Protein AF-A0A2D6YB89-F1 (afdb_monomer)

Structure (mmCIF, N/CA/C/O backbone):
data_AF-A0A2D6YB89-F1
#
_entry.id   AF-A0A2D6YB89-F1
#
loop_
_atom_site.group_PDB
_atom_site.id
_atom_site.type_symbol
_atom_site.label_atom_id
_atom_site.label_alt_id
_atom_site.label_comp_id
_atom_site.label_asym_id
_atom_site.label_entity_id
_atom_site.label_seq_id
_atom_site.pdbx_PDB_ins_code
_atom_site.Cartn_x
_atom_site.Cartn_y
_atom_site.Cartn_z
_atom_site.occupancy
_atom_site.B_iso_or_equiv
_atom_site.auth_seq_id
_atom_site.auth_comp_id
_atom_site.auth_asym_id
_atom_site.auth_atom_id
_atom_site.pdbx_PDB_model_num
ATOM 1 N N . GLU A 1 1 ? 65.678 48.743 -30.033 1.00 38.91 1 GLU A N 1
ATOM 2 C CA . GLU A 1 1 ? 66.411 47.574 -30.549 1.00 38.91 1 GLU A CA 1
ATOM 3 C C . GLU A 1 1 ? 65.409 46.451 -30.785 1.00 38.91 1 GLU A C 1
ATOM 5 O O . GLU A 1 1 ? 64.552 46.242 -29.938 1.00 38.91 1 GLU A O 1
ATOM 10 N N . LYS A 1 2 ? 65.445 45.846 -31.975 1.00 41.25 2 LYS A N 1
ATOM 11 C CA . LYS A 1 2 ? 64.813 44.555 -32.327 1.00 41.25 2 LYS A CA 1
ATOM 12 C C . LYS A 1 2 ? 65.515 43.414 -31.539 1.00 41.25 2 LYS A C 1
ATOM 14 O O . LYS A 1 2 ? 66.585 43.713 -31.014 1.00 41.25 2 LYS A O 1
ATOM 19 N N . PRO A 1 3 ? 65.046 42.144 -31.510 1.00 43.50 3 PRO A N 1
ATOM 20 C CA . PRO A 1 3 ? 64.228 41.503 -32.550 1.00 43.50 3 PRO A CA 1
ATOM 21 C C . PRO A 1 3 ? 63.127 40.542 -32.062 1.00 43.50 3 PRO A C 1
ATOM 23 O O . PRO A 1 3 ? 63.298 39.837 -31.085 1.00 43.50 3 PRO A O 1
ATOM 26 N N . ASP A 1 4 ? 62.068 40.414 -32.859 1.00 34.12 4 ASP A N 1
ATOM 27 C CA . ASP A 1 4 ? 61.354 39.147 -33.024 1.00 34.12 4 ASP A CA 1
ATOM 28 C C . ASP A 1 4 ? 61.125 38.959 -34.535 1.00 34.12 4 ASP A C 1
ATOM 30 O O . ASP A 1 4 ? 60.480 39.771 -35.203 1.00 34.12 4 ASP A O 1
ATOM 34 N N . THR A 1 5 ? 61.763 37.929 -35.084 1.00 34.69 5 THR A N 1
ATOM 35 C CA . THR A 1 5 ? 61.671 37.399 -36.458 1.00 34.69 5 THR A CA 1
ATOM 36 C C . THR A 1 5 ? 61.804 35.891 -36.284 1.00 34.69 5 THR A C 1
ATOM 38 O O . THR A 1 5 ? 62.736 35.466 -35.614 1.00 34.69 5 THR A O 1
ATOM 41 N N . GLU A 1 6 ? 60.832 35.081 -36.692 1.00 35.88 6 GLU A N 1
ATOM 42 C CA . GLU A 1 6 ? 60.765 34.419 -38.009 1.00 35.88 6 GLU A CA 1
ATOM 43 C C . GLU A 1 6 ? 59.338 33.832 -38.173 1.00 35.88 6 GLU A C 1
ATOM 45 O O . GLU A 1 6 ? 58.820 33.234 -37.235 1.00 35.88 6 GLU A O 1
ATOM 50 N N . SER A 1 7 ? 58.552 34.135 -39.225 1.00 35.12 7 SER A N 1
ATOM 51 C CA . SER A 1 7 ? 58.529 33.487 -40.567 1.00 35.12 7 SER A CA 1
ATOM 52 C C . SER A 1 7 ? 58.667 31.961 -40.484 1.00 35.12 7 SER A C 1
ATOM 54 O O . SER A 1 7 ? 59.630 31.486 -39.916 1.00 35.12 7 SER A O 1
ATOM 56 N N . THR A 1 8 ? 57.839 31.070 -41.031 1.00 32.34 8 THR A N 1
ATOM 57 C CA . THR A 1 8 ? 57.075 30.931 -42.292 1.00 32.34 8 THR A CA 1
ATOM 58 C C . THR A 1 8 ? 56.356 29.550 -42.140 1.00 32.34 8 THR A C 1
ATOM 60 O O . THR A 1 8 ? 56.804 28.751 -41.326 1.00 32.34 8 THR A O 1
ATOM 63 N N . THR A 1 9 ? 55.225 29.152 -42.738 1.00 35.81 9 THR A N 1
ATOM 64 C CA . THR A 1 9 ? 54.925 28.916 -44.164 1.00 35.81 9 THR A CA 1
ATOM 65 C C . THR A 1 9 ? 53.444 28.475 -44.296 1.00 35.81 9 THR A C 1
ATOM 67 O O . THR A 1 9 ? 52.847 27.972 -43.350 1.00 35.81 9 THR A O 1
ATOM 70 N N . ALA A 1 10 ? 52.869 28.699 -45.479 1.00 45.88 10 ALA A N 1
ATOM 71 C CA . ALA A 1 10 ? 51.469 28.573 -45.923 1.00 45.88 10 ALA A CA 1
ATOM 72 C C . ALA A 1 10 ? 50.919 27.113 -46.073 1.00 45.88 10 ALA A C 1
ATOM 74 O O . ALA A 1 10 ? 51.610 26.172 -45.697 1.00 45.88 10 ALA A O 1
ATOM 75 N N . PRO A 1 11 ? 49.798 26.857 -46.792 1.00 45.88 11 PRO A N 1
ATOM 76 C CA . PRO A 1 11 ? 48.383 27.186 -46.527 1.00 45.88 11 PRO A CA 1
ATOM 77 C C . PRO A 1 11 ? 47.457 25.935 -46.613 1.00 45.88 11 PRO A C 1
ATOM 79 O O . PRO A 1 11 ? 47.715 25.028 -47.400 1.00 45.88 11 PRO A O 1
ATOM 82 N N . ALA A 1 12 ? 46.331 25.893 -45.887 1.00 40.16 12 ALA A N 1
ATOM 83 C CA . ALA A 1 12 ? 45.309 24.844 -46.048 1.00 40.16 12 ALA A CA 1
ATOM 84 C C . ALA A 1 12 ? 43.933 25.443 -46.392 1.00 40.16 12 ALA A C 1
ATOM 86 O O . ALA A 1 12 ? 43.498 26.433 -45.809 1.00 40.16 12 ALA A O 1
ATOM 87 N N . GLU A 1 13 ? 43.308 24.844 -47.401 1.00 52.00 13 GLU A N 1
ATOM 88 C CA . GLU A 1 13 ? 42.140 25.287 -48.166 1.00 52.00 13 GLU A CA 1
ATOM 89 C C . GLU A 1 13 ? 40.822 25.364 -47.358 1.00 52.00 13 GLU A C 1
ATOM 91 O O . GLU A 1 13 ? 40.642 24.627 -46.387 1.00 52.00 13 GLU A O 1
ATOM 96 N N . PRO A 1 14 ? 39.852 26.208 -47.774 1.00 43.22 14 PRO A N 1
ATOM 97 C CA . PRO A 1 14 ? 38.547 26.308 -47.127 1.00 43.22 14 PRO A CA 1
ATOM 98 C C . PRO A 1 14 ? 37.614 25.150 -47.525 1.00 43.22 14 PRO A C 1
ATOM 100 O O . PRO A 1 14 ? 37.345 24.900 -48.703 1.00 43.22 14 PRO A O 1
ATOM 103 N N . VAL A 1 15 ? 37.075 24.475 -46.509 1.00 50.53 15 VAL A N 1
ATOM 104 C CA . VAL A 1 15 ? 36.080 23.399 -46.612 1.00 50.53 15 VAL A CA 1
ATOM 105 C C . VAL A 1 15 ? 34.784 23.928 -47.241 1.00 50.53 15 VAL A C 1
ATOM 107 O O . VAL A 1 15 ? 34.139 24.834 -46.717 1.00 50.53 15 VAL A O 1
ATOM 110 N N . LYS A 1 16 ? 34.395 23.344 -48.380 1.00 52.31 16 LYS A N 1
ATOM 111 C CA . LYS A 1 16 ? 33.101 23.564 -49.039 1.00 52.31 16 LYS A CA 1
ATOM 112 C C . LYS A 1 16 ? 32.017 22.730 -48.352 1.00 52.31 16 LYS A C 1
ATOM 114 O O . LYS A 1 16 ? 31.920 21.531 -48.610 1.00 52.31 16 LYS A O 1
ATOM 119 N N . GLU A 1 17 ? 31.156 23.356 -47.559 1.00 56.34 17 GLU A N 1
ATOM 120 C CA . GLU A 1 17 ? 29.882 22.752 -47.153 1.00 56.34 17 GLU A CA 1
ATOM 121 C C . GLU A 1 17 ? 28.837 22.955 -48.259 1.00 56.34 17 GLU A C 1
ATOM 123 O O . GLU A 1 17 ? 28.550 24.074 -48.688 1.00 56.34 17 GLU A O 1
ATOM 128 N N . LYS A 1 18 ? 28.287 21.850 -48.771 1.00 55.34 18 LYS A N 1
ATOM 129 C CA . LYS A 1 18 ? 27.151 21.873 -49.700 1.00 55.34 18 LYS A CA 1
ATOM 130 C C . LYS A 1 18 ? 25.864 22.070 -48.891 1.00 55.34 18 LYS A C 1
ATOM 132 O O . LYS A 1 18 ? 25.662 21.316 -47.939 1.00 55.34 18 LYS A O 1
ATOM 137 N N . PRO A 1 19 ? 24.951 22.974 -49.281 1.00 47.09 19 PRO A N 1
ATOM 138 C CA . PRO A 1 19 ? 23.631 23.016 -48.670 1.00 47.09 19 PRO A CA 1
ATOM 139 C C . PRO A 1 19 ? 22.835 21.774 -49.087 1.00 47.09 19 PRO A C 1
ATOM 141 O O . PRO A 1 19 ? 22.705 21.464 -50.274 1.00 47.09 19 PRO A O 1
ATOM 144 N N . ILE A 1 20 ? 22.300 21.054 -48.102 1.00 54.41 20 ILE A N 1
ATOM 145 C CA . ILE A 1 20 ? 21.313 19.996 -48.318 1.00 54.41 20 ILE A CA 1
ATOM 146 C C . ILE A 1 20 ? 20.015 20.695 -48.735 1.00 54.41 20 ILE A C 1
ATOM 148 O O . ILE A 1 20 ? 19.288 21.233 -47.904 1.00 54.41 20 ILE A O 1
ATOM 152 N N . ALA A 1 21 ? 19.743 20.733 -50.037 1.00 51.94 21 ALA A N 1
ATOM 153 C CA . ALA A 1 21 ? 18.459 21.179 -50.554 1.00 51.94 21 ALA A CA 1
ATOM 154 C C . ALA A 1 21 ? 17.417 20.074 -50.316 1.00 51.94 21 ALA A C 1
ATOM 156 O O . ALA A 1 21 ? 17.383 19.078 -51.037 1.00 51.94 21 ALA A O 1
ATOM 157 N N . LEU A 1 22 ? 16.574 20.239 -49.294 1.00 48.88 22 LEU A N 1
ATOM 158 C CA . LEU A 1 22 ? 15.311 19.508 -49.200 1.00 48.88 22 LEU A CA 1
ATOM 159 C C . LEU A 1 22 ? 14.301 20.194 -50.132 1.00 48.88 22 LEU A C 1
ATOM 161 O O . LEU A 1 22 ? 13.633 21.152 -49.747 1.00 48.88 22 LEU A O 1
ATOM 165 N N . ASP A 1 23 ? 14.206 19.712 -51.371 1.00 52.19 23 ASP A N 1
ATOM 166 C CA . ASP A 1 23 ? 13.105 20.049 -52.278 1.00 52.19 23 ASP A CA 1
ATOM 167 C C . ASP A 1 23 ? 11.843 19.308 -51.812 1.00 52.19 23 ASP A C 1
ATOM 169 O O . ASP A 1 23 ? 11.593 18.159 -52.178 1.00 52.19 23 ASP A O 1
ATOM 173 N N . ILE A 1 24 ? 11.069 19.940 -50.927 1.00 53.56 24 ILE A N 1
ATOM 174 C CA . ILE A 1 24 ? 9.751 19.446 -50.517 1.00 53.56 24 ILE A CA 1
ATOM 175 C C . ILE A 1 24 ? 8.703 20.185 -51.349 1.00 53.56 24 ILE A C 1
ATOM 177 O O . ILE A 1 24 ? 8.108 21.166 -50.908 1.00 53.56 24 ILE A O 1
ATOM 181 N N . GLN A 1 25 ? 8.469 19.717 -52.572 1.00 56.91 25 GLN A N 1
ATOM 182 C CA . GLN A 1 25 ? 7.304 20.134 -53.352 1.00 56.91 25 GLN A CA 1
ATOM 183 C C . GLN A 1 25 ? 6.030 19.610 -52.663 1.00 56.91 25 GLN A C 1
ATOM 185 O O . GLN A 1 25 ? 5.875 18.388 -52.545 1.00 56.91 25 GLN A O 1
ATOM 190 N N . PRO A 1 26 ? 5.067 20.454 -52.242 1.00 51.91 26 PRO A N 1
ATOM 191 C CA . PRO A 1 26 ? 3.805 19.971 -51.704 1.00 51.91 26 PRO A CA 1
ATOM 192 C C . PRO A 1 26 ? 2.889 19.588 -52.871 1.00 51.91 26 PRO A C 1
ATOM 194 O O . PRO A 1 26 ? 1.970 20.319 -53.242 1.00 51.91 26 PRO A O 1
ATOM 197 N N . LYS A 1 27 ? 3.132 18.429 -53.491 1.00 51.78 27 LYS A N 1
ATOM 198 C CA . LYS A 1 27 ? 2.166 17.873 -54.440 1.00 51.78 27 LYS A CA 1
ATOM 199 C C . LYS A 1 27 ? 1.021 17.275 -53.634 1.00 51.78 27 LYS A C 1
ATOM 201 O O . LYS A 1 27 ? 1.158 16.206 -53.048 1.00 51.78 27 LYS A O 1
ATOM 206 N N . GLY A 1 28 ? -0.074 18.032 -53.564 1.00 54.88 28 GLY A N 1
ATOM 207 C CA . GLY A 1 28 ? -1.271 17.720 -52.794 1.00 54.88 28 GLY A CA 1
ATOM 208 C C . GLY A 1 28 ? -1.727 16.279 -52.985 1.00 54.88 28 GLY A C 1
ATOM 209 O O . GLY A 1 28 ? -2.296 15.918 -54.012 1.00 54.88 28 GLY A O 1
ATOM 210 N N . VAL A 1 29 ? -1.495 15.464 -51.963 1.00 48.94 29 VAL A N 1
ATOM 211 C CA . VAL A 1 29 ? -2.164 14.184 -51.784 1.00 48.94 29 VAL A CA 1
ATOM 212 C C . VAL A 1 29 ? -3.094 14.360 -50.599 1.00 48.94 29 VAL A C 1
ATOM 214 O O . VAL A 1 29 ? -2.670 14.451 -49.450 1.00 48.94 29 VAL A O 1
ATOM 217 N N . SER A 1 30 ? -4.383 14.502 -50.897 1.00 55.97 30 SER A N 1
ATOM 218 C CA . SER A 1 30 ? -5.440 14.521 -49.892 1.00 55.97 30 SER A CA 1
ATOM 219 C C . SER A 1 30 ? -5.262 13.330 -48.948 1.00 55.97 30 SER A C 1
ATOM 221 O O . SER A 1 30 ? -4.912 12.233 -49.395 1.00 55.97 30 SER A O 1
ATOM 223 N N . GLY A 1 31 ? -5.541 13.524 -47.654 1.00 56.16 31 GLY A N 1
ATOM 224 C CA . GLY A 1 31 ? -5.370 12.530 -46.579 1.00 56.16 31 GLY A CA 1
ATOM 225 C C . GLY A 1 31 ? -6.157 11.217 -46.732 1.00 56.16 31 GLY A C 1
ATOM 226 O O . GLY A 1 31 ? -6.163 10.408 -45.813 1.00 56.16 31 GLY A O 1
ATOM 227 N N . LEU A 1 32 ? -6.790 10.997 -47.889 1.00 59.75 32 LEU A N 1
ATOM 228 C CA . LEU A 1 32 ? -7.600 9.843 -48.279 1.00 59.75 32 LEU A CA 1
ATOM 229 C C . LEU A 1 32 ? -7.093 9.161 -49.570 1.00 59.75 32 LEU A C 1
ATOM 231 O O . LEU A 1 32 ? -7.793 8.336 -50.150 1.00 59.75 32 LEU A O 1
ATOM 235 N N . SER A 1 33 ? -5.903 9.512 -50.068 1.00 60.50 33 SER A N 1
ATOM 236 C CA . SER A 1 33 ? -5.342 8.885 -51.273 1.00 60.50 33 SER A CA 1
ATOM 237 C C . SER A 1 33 ? -4.967 7.416 -51.021 1.00 60.50 33 SER A C 1
ATOM 239 O O . SER A 1 33 ? -4.348 7.101 -50.003 1.00 60.50 33 SER A O 1
ATOM 241 N N . LEU A 1 34 ? -5.262 6.519 -51.972 1.00 60.88 34 LEU A N 1
ATOM 242 C CA . LEU A 1 34 ? -4.907 5.085 -51.924 1.00 60.88 34 LEU A CA 1
ATOM 243 C C . LEU A 1 34 ? -3.408 4.854 -51.673 1.00 60.88 34 LEU A C 1
ATOM 245 O O . LEU A 1 34 ? -3.024 3.916 -50.977 1.00 60.88 34 LEU A O 1
ATOM 249 N N . SER A 1 35 ? -2.563 5.748 -52.187 1.00 66.19 35 SER A N 1
ATOM 250 C CA . SER A 1 35 ? -1.121 5.756 -51.930 1.00 66.19 35 SER A CA 1
ATOM 251 C C . SER A 1 35 ? -0.774 6.078 -50.469 1.00 66.19 35 SER A C 1
ATOM 253 O O . SER A 1 35 ? 0.144 5.470 -49.922 1.00 66.19 35 SER A O 1
ATOM 255 N N . SER A 1 36 ? -1.542 6.950 -49.805 1.00 62.47 36 SER A N 1
ATOM 256 C CA . SER A 1 36 ? -1.403 7.246 -48.369 1.00 62.47 36 SER A CA 1
ATOM 257 C C . SER A 1 36 ? -1.854 6.061 -47.506 1.00 62.47 36 SER A C 1
ATOM 259 O O . SER A 1 36 ? -1.169 5.693 -46.554 1.00 62.47 36 SER A O 1
ATOM 261 N N . ILE A 1 37 ? -2.944 5.383 -47.890 1.00 67.50 37 ILE A N 1
ATOM 262 C CA . ILE A 1 37 ? -3.434 4.171 -47.205 1.00 67.50 37 ILE A CA 1
ATOM 263 C C . ILE A 1 37 ? -2.414 3.031 -47.317 1.00 67.50 37 ILE A C 1
ATOM 265 O O . ILE A 1 37 ? -2.119 2.372 -46.320 1.00 67.50 37 ILE A O 1
ATOM 269 N N . ALA A 1 38 ? -1.848 2.811 -48.508 1.00 69.75 38 ALA A N 1
ATOM 270 C CA . ALA A 1 38 ? -0.807 1.808 -48.713 1.00 69.75 38 ALA A CA 1
ATOM 271 C C . ALA A 1 38 ? 0.422 2.122 -47.852 1.00 69.75 38 ALA A C 1
ATOM 273 O O . ALA A 1 38 ? 0.857 1.272 -47.083 1.00 69.75 38 ALA A O 1
ATOM 274 N N . TYR A 1 39 ? 0.917 3.362 -47.892 1.00 68.44 39 TYR A N 1
ATOM 275 C CA . TYR A 1 39 ? 2.061 3.792 -47.087 1.00 68.44 39 TYR A CA 1
ATOM 276 C C . TYR A 1 39 ? 1.830 3.603 -45.576 1.00 68.44 39 TYR A C 1
ATOM 278 O O . TYR A 1 39 ? 2.663 3.005 -44.896 1.00 68.44 39 TYR A O 1
ATOM 286 N N . GLN A 1 40 ? 0.667 4.006 -45.053 1.00 65.75 40 GLN A N 1
ATOM 287 C CA . GLN A 1 40 ? 0.309 3.796 -43.645 1.00 65.75 40 GLN A CA 1
ATOM 288 C C . GLN A 1 40 ? 0.182 2.309 -43.275 1.00 65.75 40 GLN A C 1
ATOM 290 O O . GLN A 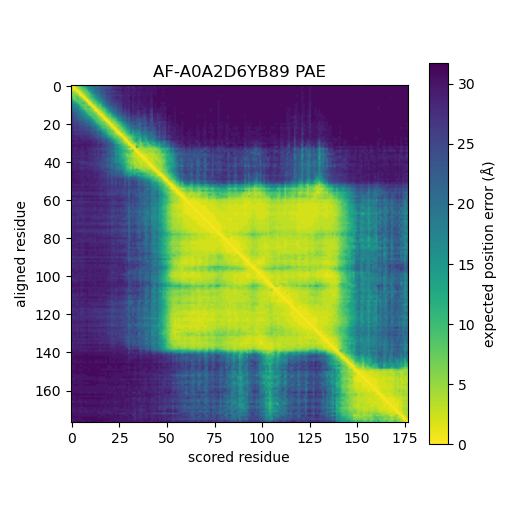1 40 ? 0.593 1.912 -42.183 1.00 65.75 40 GLN A O 1
ATOM 295 N N . LYS A 1 41 ? -0.357 1.471 -44.170 1.00 67.69 41 LYS A N 1
ATOM 296 C CA . LYS A 1 41 ? -0.462 0.018 -43.959 1.00 67.69 41 LYS A CA 1
ATOM 297 C C . LYS A 1 41 ? 0.917 -0.635 -43.875 1.00 67.69 41 LYS A C 1
ATOM 299 O O . LYS A 1 41 ? 1.131 -1.474 -43.005 1.00 67.69 41 LYS A O 1
ATOM 304 N N . ASN A 1 42 ? 1.851 -0.213 -44.723 1.00 61.69 42 ASN A N 1
ATOM 305 C CA . ASN A 1 42 ? 3.223 -0.720 -44.729 1.00 61.69 42 ASN A CA 1
ATOM 306 C C . ASN A 1 42 ? 3.962 -0.343 -43.436 1.00 61.69 42 ASN A C 1
ATOM 308 O O . ASN A 1 42 ? 4.663 -1.178 -42.876 1.00 61.69 42 ASN A O 1
ATOM 312 N N . ILE A 1 43 ? 3.768 0.882 -42.928 1.00 61.84 43 ILE A N 1
ATOM 313 C CA . ILE A 1 43 ? 4.373 1.329 -41.663 1.00 61.84 43 ILE A CA 1
ATOM 314 C C . ILE A 1 43 ? 3.822 0.544 -40.468 1.00 61.84 43 ILE A C 1
ATOM 316 O O . ILE A 1 43 ? 4.595 0.116 -39.617 1.00 61.84 43 ILE A O 1
ATOM 320 N N . LYS A 1 44 ? 2.507 0.294 -40.414 1.00 61.53 44 LYS A N 1
ATOM 321 C CA . LYS A 1 44 ? 1.905 -0.521 -39.344 1.00 61.53 44 LYS A CA 1
ATOM 322 C C . LYS A 1 44 ? 2.323 -1.994 -39.412 1.00 61.53 44 LYS A C 1
ATOM 324 O O . LYS A 1 44 ? 2.495 -2.617 -38.374 1.00 61.53 44 LYS A O 1
ATOM 329 N N . ALA A 1 45 ? 2.489 -2.549 -40.614 1.00 61.56 45 ALA A N 1
ATOM 330 C CA . ALA A 1 45 ? 2.880 -3.948 -40.805 1.00 61.56 45 ALA A CA 1
ATOM 331 C C . ALA A 1 45 ? 4.363 -4.218 -40.496 1.00 61.56 45 ALA A C 1
ATOM 333 O O . ALA A 1 45 ? 4.715 -5.346 -40.169 1.00 61.56 45 ALA A O 1
ATOM 334 N N . ASN A 1 46 ? 5.219 -3.197 -40.597 1.00 59.00 46 ASN A N 1
ATOM 335 C CA . ASN A 1 46 ? 6.663 -3.303 -40.367 1.00 59.00 46 ASN A CA 1
ATOM 336 C C . ASN A 1 46 ? 7.101 -2.710 -39.020 1.00 59.00 46 ASN A C 1
ATOM 338 O O . ASN A 1 46 ? 8.294 -2.523 -38.787 1.00 59.00 46 ASN A O 1
ATOM 342 N N . GLN A 1 47 ? 6.152 -2.387 -38.136 1.00 56.81 47 GLN A N 1
ATOM 343 C CA . GLN A 1 47 ? 6.480 -2.007 -36.773 1.00 56.81 47 GLN A CA 1
ATOM 344 C C . GLN A 1 47 ? 6.932 -3.279 -36.043 1.00 56.81 47 GLN A C 1
ATOM 346 O O . GLN A 1 47 ? 6.124 -4.201 -35.897 1.00 56.81 47 GLN A O 1
ATOM 351 N N . PRO A 1 48 ? 8.206 -3.385 -35.621 1.00 57.06 48 PRO A N 1
ATOM 352 C CA . PRO A 1 48 ? 8.641 -4.540 -34.860 1.00 57.06 48 PRO A CA 1
ATOM 353 C C . PRO A 1 48 ? 7.790 -4.592 -33.593 1.00 57.06 48 PRO A C 1
ATOM 355 O O . PRO A 1 48 ? 7.761 -3.638 -32.814 1.00 57.06 48 PRO A O 1
ATOM 358 N N . MET A 1 49 ? 7.067 -5.698 -33.409 1.00 55.16 49 MET A N 1
ATOM 359 C CA . MET A 1 49 ? 6.496 -6.064 -32.120 1.00 55.16 49 MET A CA 1
ATOM 360 C C . MET A 1 49 ? 7.684 -6.206 -31.170 1.00 55.16 49 MET A C 1
ATOM 362 O O . MET A 1 49 ? 8.327 -7.253 -31.126 1.00 55.16 49 MET A O 1
ATOM 366 N N . ILE A 1 50 ? 8.041 -5.129 -30.470 1.00 59.34 50 ILE A N 1
ATOM 367 C CA . ILE A 1 50 ? 8.972 -5.200 -29.352 1.00 59.34 50 ILE A CA 1
ATOM 368 C C . ILE A 1 50 ? 8.258 -6.085 -28.338 1.00 59.34 50 ILE A C 1
ATOM 370 O O . ILE A 1 50 ? 7.353 -5.631 -27.639 1.00 59.34 50 ILE A O 1
ATOM 374 N N . GLY A 1 51 ? 8.600 -7.373 -28.323 1.00 55.91 51 GLY A N 1
ATOM 375 C CA . GLY A 1 51 ? 8.201 -8.277 -27.261 1.00 55.91 51 GLY A CA 1
ATOM 376 C C . GLY A 1 51 ? 8.733 -7.672 -25.976 1.00 55.91 51 GLY A C 1
ATOM 377 O O . GLY A 1 51 ? 9.936 -7.705 -25.728 1.00 55.91 51 GLY A O 1
ATOM 378 N N . LYS A 1 52 ? 7.858 -7.012 -25.215 1.00 63.59 52 LYS A N 1
ATOM 379 C CA . LYS A 1 52 ? 8.213 -6.438 -23.925 1.00 63.59 52 LYS A CA 1
ATOM 380 C C . LYS A 1 52 ? 8.588 -7.631 -23.054 1.00 63.59 52 LYS A C 1
ATOM 382 O O . LYS A 1 52 ? 7.715 -8.405 -22.670 1.00 63.59 52 LYS A O 1
ATOM 387 N N . SER A 1 53 ? 9.887 -7.844 -22.850 1.00 71.81 53 SER A N 1
ATOM 388 C CA . SER A 1 53 ? 10.376 -8.888 -21.955 1.00 71.81 53 SER A CA 1
ATOM 389 C C . SER A 1 53 ? 9.742 -8.626 -20.596 1.00 71.81 53 SER A C 1
ATOM 391 O O . SER A 1 53 ? 10.008 -7.589 -19.992 1.00 71.81 53 SER A O 1
ATOM 393 N N . THR A 1 54 ? 8.840 -9.508 -20.174 1.00 75.75 54 THR A N 1
ATOM 394 C CA . THR A 1 54 ? 8.152 -9.379 -18.887 1.00 75.75 54 THR A CA 1
ATOM 395 C C . THR A 1 54 ? 9.144 -9.786 -17.810 1.00 75.75 54 THR A C 1
ATOM 397 O O . THR A 1 54 ? 9.805 -10.818 -17.936 1.00 75.75 54 THR A O 1
ATOM 400 N N . ARG A 1 55 ? 9.331 -8.934 -16.802 1.00 83.94 55 ARG A N 1
ATOM 401 C CA . ARG A 1 55 ? 10.191 -9.243 -15.661 1.00 83.94 55 ARG A CA 1
ATOM 402 C C . ARG A 1 55 ? 9.373 -10.067 -14.671 1.00 83.94 55 ARG A C 1
ATOM 404 O O . ARG A 1 55 ? 8.262 -9.679 -14.319 1.00 83.94 55 ARG A O 1
ATOM 411 N N . GLU A 1 56 ? 9.912 -11.199 -14.236 1.00 85.31 56 GLU A N 1
ATOM 412 C CA . GLU A 1 56 ? 9.214 -12.171 -13.379 1.00 85.31 56 GLU A CA 1
ATOM 413 C C . GLU A 1 56 ? 10.087 -12.568 -12.177 1.00 85.31 56 GLU A C 1
ATOM 415 O O . GLU A 1 56 ? 10.249 -13.745 -11.851 1.00 85.31 56 GLU A O 1
ATOM 420 N N . GLU A 1 57 ? 10.725 -11.588 -11.532 1.00 85.75 57 GLU A N 1
ATOM 421 C CA . GLU A 1 57 ? 11.592 -11.867 -10.388 1.00 85.75 57 GLU A CA 1
ATOM 422 C C . GLU A 1 57 ? 10.778 -12.353 -9.176 1.00 85.75 57 GLU A C 1
ATOM 424 O O . GLU A 1 57 ? 9.664 -11.895 -8.915 1.00 85.75 57 GLU A O 1
ATOM 429 N N . THR A 1 58 ? 11.310 -13.323 -8.426 1.00 85.12 58 THR A N 1
ATOM 430 C CA . THR A 1 58 ? 10.623 -13.825 -7.230 1.00 85.12 58 THR A CA 1
ATOM 431 C C . THR A 1 58 ? 10.708 -12.796 -6.113 1.00 85.12 58 THR A C 1
ATOM 433 O O . THR A 1 58 ? 11.795 -12.386 -5.721 1.00 85.12 58 THR A O 1
ATOM 436 N N . ILE A 1 59 ? 9.553 -12.445 -5.558 1.00 88.31 59 ILE A N 1
ATOM 437 C CA . ILE A 1 59 ? 9.422 -11.383 -4.565 1.00 88.31 59 ILE A CA 1
ATOM 438 C C . ILE A 1 59 ? 9.188 -11.959 -3.171 1.00 88.31 59 ILE A C 1
ATOM 440 O O . ILE A 1 59 ? 8.422 -12.910 -2.994 1.00 88.31 59 ILE A O 1
ATOM 444 N N . GLY A 1 60 ? 9.843 -11.361 -2.178 1.00 91.06 60 GLY A N 1
ATOM 445 C CA . GLY A 1 60 ? 9.621 -11.634 -0.759 1.00 91.06 60 GLY A CA 1
ATOM 446 C C . GLY A 1 60 ? 8.822 -10.523 -0.077 1.00 91.06 60 GLY A C 1
ATOM 447 O O . GLY A 1 60 ? 8.824 -9.379 -0.530 1.00 91.06 60 GLY A O 1
ATOM 448 N N . GLN A 1 61 ? 8.185 -10.854 1.049 1.00 91.62 61 GLN A N 1
ATOM 449 C CA . GLN A 1 61 ? 7.408 -9.903 1.857 1.00 91.62 61 GLN A CA 1
ATOM 450 C C . G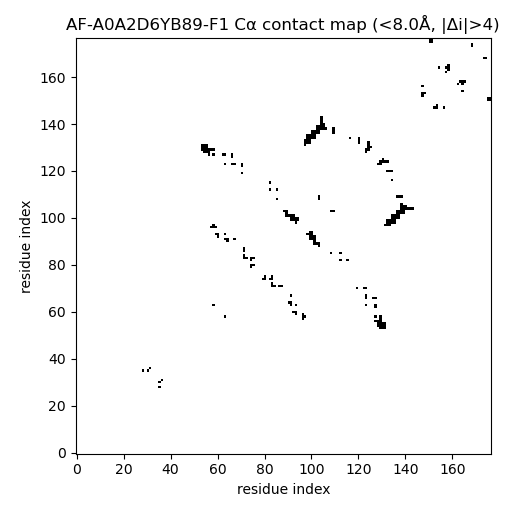LN A 1 61 ? 8.262 -8.720 2.341 1.00 91.62 61 GLN A C 1
ATOM 452 O O . GLN A 1 61 ? 7.853 -7.574 2.209 1.00 91.62 61 GLN A O 1
ATOM 457 N N . GLU A 1 62 ? 9.473 -8.978 2.834 1.00 92.50 62 GLU A N 1
ATOM 458 C CA . GLU A 1 62 ? 10.382 -7.933 3.329 1.00 92.50 62 GLU A CA 1
ATOM 459 C C . GLU A 1 62 ? 10.792 -6.942 2.224 1.00 92.50 62 GLU A C 1
ATOM 461 O O . GLU A 1 62 ? 10.838 -5.727 2.433 1.00 92.50 62 GLU A O 1
ATOM 466 N N . SER A 1 63 ? 11.038 -7.453 1.013 1.00 92.12 63 SER A N 1
ATOM 467 C CA . SER A 1 63 ? 11.371 -6.623 -0.147 1.00 92.12 63 SER A CA 1
ATOM 468 C C . SER A 1 63 ? 10.186 -5.750 -0.562 1.00 92.12 63 SER A C 1
ATOM 470 O O . SER A 1 63 ? 10.373 -4.560 -0.820 1.00 92.12 63 SER A O 1
ATOM 472 N N . LEU A 1 64 ? 8.967 -6.304 -0.540 1.00 93.19 64 LEU A N 1
ATOM 473 C CA . LEU A 1 64 ? 7.737 -5.551 -0.777 1.00 93.19 64 LEU A CA 1
ATOM 474 C C . LEU A 1 64 ? 7.541 -4.447 0.266 1.00 93.19 64 LEU A C 1
ATOM 476 O O . LEU A 1 64 ? 7.277 -3.312 -0.108 1.00 93.19 64 LEU A O 1
ATOM 480 N N . GLU A 1 65 ? 7.696 -4.745 1.555 1.00 93.19 65 GLU A N 1
ATOM 481 C CA . GLU A 1 65 ? 7.555 -3.751 2.626 1.00 93.19 65 GLU A CA 1
ATOM 482 C C . GLU A 1 65 ? 8.586 -2.624 2.515 1.00 93.19 65 GLU A C 1
ATOM 484 O O . GLU A 1 65 ? 8.264 -1.455 2.737 1.00 93.19 65 GLU A O 1
ATOM 489 N N . THR A 1 66 ? 9.818 -2.957 2.132 1.00 94.00 66 THR A N 1
ATOM 490 C CA . THR A 1 66 ? 10.877 -1.966 1.905 1.00 94.00 66 THR A CA 1
ATOM 491 C C . THR A 1 66 ? 10.537 -1.063 0.720 1.00 94.00 66 THR A C 1
ATOM 493 O O . THR A 1 66 ? 10.603 0.161 0.842 1.00 94.00 66 THR A O 1
ATOM 496 N N . ALA A 1 67 ? 10.114 -1.649 -0.406 1.00 93.44 67 ALA A N 1
ATOM 497 C CA . ALA A 1 67 ? 9.682 -0.899 -1.584 1.00 93.44 67 ALA A CA 1
ATOM 498 C C . ALA A 1 67 ? 8.431 -0.048 -1.302 1.00 93.44 67 ALA A C 1
ATOM 500 O O . ALA A 1 67 ? 8.338 1.082 -1.771 1.00 93.44 67 ALA A O 1
ATOM 501 N N . TRP A 1 68 ? 7.500 -0.552 -0.490 1.00 94.56 68 TRP A N 1
ATOM 502 C CA . TRP A 1 68 ? 6.285 0.158 -0.090 1.00 94.56 68 TRP A CA 1
ATOM 503 C C . TRP A 1 68 ? 6.588 1.410 0.731 1.00 94.56 68 TRP A C 1
ATOM 505 O O . TRP A 1 68 ? 6.064 2.485 0.445 1.00 94.56 68 TRP A O 1
ATOM 515 N N . LYS A 1 69 ? 7.478 1.293 1.723 1.00 93.62 69 LYS A N 1
ATOM 516 C CA . LYS A 1 69 ? 7.929 2.440 2.524 1.00 93.62 69 LYS A CA 1
ATOM 517 C C . LYS A 1 69 ? 8.656 3.466 1.662 1.00 93.62 69 LYS A C 1
ATOM 519 O O . LYS A 1 69 ? 8.381 4.655 1.781 1.00 93.62 69 LYS A O 1
ATOM 524 N N . ALA A 1 70 ? 9.536 3.007 0.770 1.00 94.12 70 ALA A N 1
ATOM 525 C CA . ALA A 1 70 ? 10.240 3.886 -0.158 1.00 94.12 70 ALA A CA 1
ATOM 526 C C . ALA A 1 70 ? 9.268 4.640 -1.081 1.00 94.12 70 ALA A C 1
ATOM 528 O O . ALA A 1 70 ? 9.414 5.846 -1.258 1.00 94.12 70 ALA A O 1
ATOM 529 N N . LEU A 1 71 ? 8.246 3.954 -1.604 1.00 93.62 71 LEU A N 1
ATOM 530 C CA . LEU A 1 71 ? 7.193 4.568 -2.410 1.00 93.62 71 LEU A CA 1
ATOM 531 C C . LEU A 1 71 ? 6.417 5.625 -1.618 1.00 93.62 71 LEU A C 1
ATOM 533 O O . LEU A 1 71 ? 6.213 6.723 -2.122 1.00 93.62 71 LEU A O 1
ATOM 537 N N . SER A 1 72 ? 6.008 5.317 -0.385 1.00 92.69 72 SER A N 1
ATOM 538 C CA . SER A 1 72 ? 5.294 6.271 0.474 1.00 92.69 72 SER A CA 1
ATOM 539 C C . SER A 1 72 ? 6.114 7.550 0.688 1.00 92.69 72 SER A C 1
ATOM 541 O O . SER A 1 72 ? 5.629 8.647 0.423 1.00 92.69 72 SER A O 1
ATOM 543 N N . SER A 1 73 ? 7.401 7.419 1.032 1.00 93.69 73 SER A N 1
ATOM 544 C CA . SER A 1 73 ? 8.303 8.570 1.173 1.00 93.69 73 SER A CA 1
ATOM 545 C C . SER A 1 73 ? 8.528 9.331 -0.138 1.00 93.69 73 SER A C 1
ATOM 547 O O . SER A 1 73 ? 8.657 10.553 -0.122 1.00 93.69 73 SER A O 1
ATOM 549 N N . GLN A 1 74 ? 8.571 8.636 -1.278 1.00 93.38 74 GLN A N 1
ATOM 550 C CA . GLN A 1 74 ? 8.681 9.280 -2.586 1.00 93.38 74 GLN A CA 1
ATOM 551 C C . GLN A 1 74 ? 7.432 10.116 -2.902 1.00 93.38 74 GLN A C 1
ATOM 553 O O . GLN A 1 74 ? 7.559 11.254 -3.338 1.00 93.38 74 GLN A O 1
ATOM 558 N N . LEU A 1 75 ? 6.235 9.595 -2.625 1.00 92.69 75 LEU A N 1
ATOM 559 C CA . LEU A 1 75 ? 4.977 10.319 -2.830 1.00 92.69 75 LEU A CA 1
ATOM 560 C C . LEU A 1 75 ? 4.868 11.559 -1.932 1.00 92.69 75 LEU A C 1
ATOM 562 O O . LEU A 1 75 ? 4.383 12.597 -2.376 1.00 92.69 75 LEU A O 1
ATOM 566 N N . GLU A 1 76 ? 5.358 11.487 -0.690 1.00 92.56 76 GLU A N 1
ATOM 567 C CA . GLU A 1 76 ? 5.452 12.659 0.193 1.00 92.56 76 GLU A CA 1
ATOM 568 C C . GLU A 1 76 ? 6.404 13.729 -0.361 1.00 92.56 76 GLU A C 1
ATOM 570 O O . GLU A 1 76 ? 6.118 14.923 -0.254 1.00 92.56 76 GLU A O 1
ATOM 575 N N . ALA A 1 77 ? 7.520 13.316 -0.970 1.00 93.69 77 ALA A N 1
ATOM 576 C CA . ALA A 1 77 ? 8.468 14.227 -1.609 1.00 93.69 77 ALA A CA 1
ATOM 577 C C . ALA A 1 77 ? 7.902 14.856 -2.895 1.00 93.69 77 ALA A C 1
ATOM 579 O O . ALA A 1 77 ? 8.145 16.034 -3.156 1.00 93.69 77 ALA A O 1
ATOM 580 N N . ASP A 1 78 ? 7.106 14.099 -3.654 1.00 91.50 78 ASP A N 1
ATOM 581 C CA . ASP A 1 78 ? 6.424 14.557 -4.871 1.00 91.50 78 ASP A CA 1
ATOM 582 C C . ASP A 1 78 ? 5.199 15.453 -4.567 1.00 91.50 78 ASP A C 1
ATOM 584 O O . ASP A 1 78 ? 4.608 16.040 -5.476 1.00 91.50 78 ASP A O 1
ATOM 588 N N . GLY A 1 79 ? 4.829 15.606 -3.287 1.00 91.19 79 GLY A N 1
ATOM 589 C CA . GLY A 1 79 ? 3.720 16.447 -2.822 1.00 91.19 79 GLY A CA 1
ATOM 590 C C . GLY A 1 79 ? 2.352 15.755 -2.813 1.00 91.19 79 GLY A C 1
ATOM 591 O O . GLY A 1 79 ? 1.334 16.394 -2.542 1.00 91.19 79 GLY A O 1
ATOM 592 N N . GLU A 1 80 ? 2.301 14.447 -3.063 1.00 90.88 80 GLU A N 1
ATOM 593 C CA . GLU A 1 80 ? 1.081 13.634 -3.084 1.00 90.88 80 GLU A CA 1
ATOM 594 C C . GLU A 1 80 ? 0.757 13.039 -1.708 1.00 90.88 80 GLU A C 1
ATOM 596 O O . GLU A 1 80 ? 0.561 11.832 -1.537 1.00 90.88 80 GLU A O 1
ATOM 601 N N . TYR A 1 81 ? 0.648 13.911 -0.705 1.00 91.31 81 TYR A N 1
ATOM 602 C CA . TYR A 1 81 ? 0.400 13.516 0.686 1.00 91.31 81 TYR A CA 1
ATOM 603 C C . TYR A 1 81 ? -0.882 12.699 0.878 1.00 91.31 81 TYR A C 1
ATOM 605 O O . TYR A 1 81 ? -0.933 11.845 1.758 1.00 91.31 81 TYR A O 1
ATOM 613 N N . ASN A 1 82 ? -1.911 12.926 0.055 1.00 89.56 82 ASN A N 1
ATOM 614 C CA . ASN A 1 82 ? -3.167 12.177 0.135 1.00 89.56 82 ASN A CA 1
ATOM 615 C C . ASN A 1 82 ? -2.961 10.691 -0.185 1.00 89.56 82 ASN A C 1
ATOM 617 O O . ASN A 1 82 ? -3.434 9.830 0.556 1.00 89.56 82 ASN A O 1
ATOM 621 N N . LEU A 1 83 ? -2.231 10.392 -1.266 1.00 89.69 83 LEU A N 1
ATOM 622 C CA . LEU A 1 83 ? -1.941 9.018 -1.661 1.00 89.69 83 LEU A CA 1
ATOM 623 C C . LEU A 1 83 ? -0.954 8.379 -0.684 1.00 89.69 83 LEU A C 1
ATOM 625 O O . LEU A 1 83 ? -1.174 7.247 -0.266 1.00 89.69 83 LEU A O 1
ATOM 629 N N . ALA A 1 84 ? 0.077 9.109 -0.248 1.00 91.56 84 ALA A N 1
ATOM 630 C CA . ALA A 1 84 ? 0.996 8.624 0.780 1.00 91.56 84 ALA A CA 1
ATOM 631 C C . ALA A 1 84 ? 0.256 8.253 2.077 1.00 91.56 84 ALA A C 1
ATOM 633 O O . ALA A 1 84 ? 0.421 7.150 2.596 1.00 91.56 84 ALA A O 1
ATOM 634 N N . ALA A 1 85 ? -0.640 9.124 2.557 1.00 89.81 85 ALA A N 1
ATOM 635 C CA . ALA A 1 85 ? -1.482 8.843 3.713 1.00 89.81 85 ALA A CA 1
ATOM 636 C C . ALA A 1 85 ? -2.342 7.593 3.487 1.00 89.81 85 ALA A C 1
ATOM 638 O O . ALA A 1 85 ? -2.386 6.727 4.355 1.00 89.81 85 ALA A O 1
ATOM 639 N N . LEU A 1 86 ? -2.963 7.455 2.311 1.00 90.00 86 LEU A N 1
ATOM 640 C CA . LEU A 1 86 ? -3.756 6.279 1.956 1.00 90.00 86 LEU A CA 1
ATOM 641 C C . LEU A 1 86 ? -2.933 4.982 1.972 1.00 90.00 86 LEU A C 1
ATOM 643 O O . LEU A 1 86 ? -3.410 3.970 2.478 1.00 90.00 86 LEU A O 1
ATOM 647 N N . LEU A 1 87 ? -1.703 4.997 1.456 1.00 89.44 87 LEU A N 1
ATOM 648 C CA . LEU A 1 87 ? -0.811 3.832 1.493 1.00 89.44 87 LEU A CA 1
ATOM 649 C C . LEU A 1 87 ? -0.297 3.527 2.904 1.00 89.44 87 LEU A C 1
ATOM 651 O O . LEU A 1 87 ? 0.020 2.377 3.193 1.00 89.44 87 LEU A O 1
ATOM 655 N N . ASN A 1 88 ? -0.226 4.533 3.777 1.00 89.56 88 ASN A N 1
ATOM 656 C CA . ASN A 1 88 ? 0.176 4.379 5.175 1.00 89.56 88 ASN A CA 1
ATOM 657 C C . ASN A 1 88 ? -0.957 3.846 6.075 1.00 89.56 88 ASN A C 1
ATOM 659 O O . ASN A 1 88 ? -0.692 3.482 7.220 1.00 89.56 88 ASN A O 1
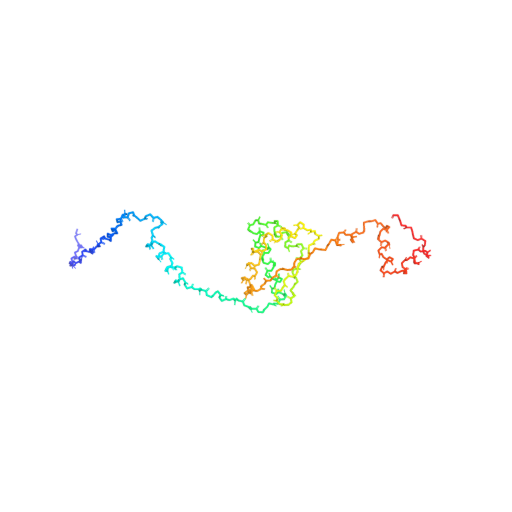ATOM 663 N N . LEU A 1 89 ? -2.205 3.785 5.588 1.00 87.44 89 LEU A N 1
ATOM 664 C CA . LEU A 1 89 ? -3.337 3.245 6.352 1.00 87.44 89 LEU A CA 1
ATOM 665 C C . LEU A 1 89 ? -3.264 1.722 6.557 1.00 87.44 89 LEU A C 1
ATOM 667 O O . LEU A 1 89 ? -3.775 1.237 7.562 1.00 87.44 89 LEU A O 1
ATOM 671 N N . ASP A 1 90 ? -2.668 0.972 5.626 1.00 87.81 90 ASP A N 1
ATOM 672 C CA . ASP A 1 90 ? -2.511 -0.486 5.729 1.00 87.81 90 ASP A CA 1
ATOM 673 C C . ASP A 1 90 ? -1.114 -0.921 5.275 1.00 87.8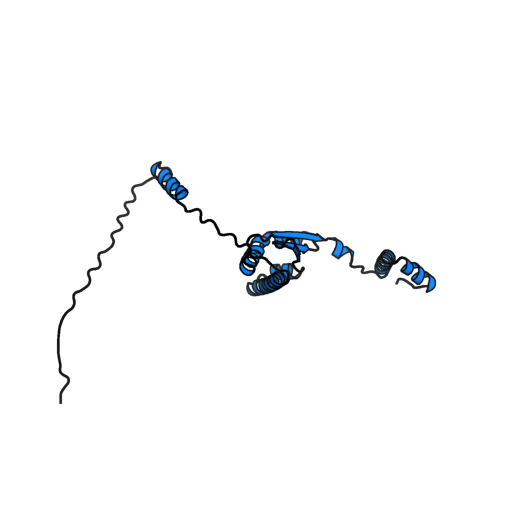1 90 ASP A C 1
ATOM 675 O O . ASP A 1 90 ? -0.443 -0.254 4.491 1.00 87.81 90 ASP A O 1
ATOM 679 N N . SER A 1 91 ? -0.678 -2.076 5.768 1.00 88.88 91 SER A N 1
ATOM 680 C CA . SER A 1 91 ? 0.557 -2.722 5.329 1.00 88.88 91 SER A CA 1
ATOM 681 C C . SER A 1 91 ? 0.264 -3.763 4.244 1.00 88.88 91 SER A C 1
ATOM 683 O O . SER A 1 91 ? -0.619 -4.609 4.430 1.00 88.88 91 SER A O 1
ATOM 685 N N . PRO A 1 92 ? 1.012 -3.768 3.126 1.00 91.62 92 PRO A N 1
ATOM 686 C CA . PRO A 1 92 ? 0.775 -4.704 2.037 1.00 91.62 92 PRO A CA 1
ATOM 687 C C . PRO A 1 92 ? 1.110 -6.135 2.462 1.00 91.62 92 PRO A C 1
ATOM 689 O O . PRO A 1 92 ? 2.179 -6.403 3.010 1.00 91.62 92 PRO A O 1
ATOM 692 N N . ARG A 1 93 ? 0.216 -7.083 2.172 1.00 92.50 93 ARG A N 1
ATOM 693 C CA . ARG A 1 93 ? 0.443 -8.515 2.429 1.00 92.50 93 ARG A CA 1
ATOM 694 C C . ARG A 1 93 ? 0.634 -9.259 1.115 1.00 92.50 93 ARG A C 1
ATOM 696 O O . ARG A 1 93 ? -0.295 -9.324 0.312 1.00 92.50 93 ARG A O 1
ATOM 703 N N . LEU A 1 94 ? 1.806 -9.847 0.899 1.00 92.62 94 LEU A N 1
ATOM 704 C CA . LEU A 1 94 ? 2.093 -10.636 -0.294 1.00 92.62 94 LEU A CA 1
ATOM 705 C C . LEU A 1 94 ? 1.468 -12.033 -0.181 1.00 92.62 94 LEU A C 1
ATOM 707 O O . LEU A 1 94 ? 1.774 -12.802 0.731 1.00 92.62 94 LEU A O 1
ATOM 711 N N . LYS A 1 95 ? 0.627 -12.392 -1.150 1.00 89.56 95 LYS A N 1
ATOM 712 C CA . LYS A 1 95 ? 0.101 -13.744 -1.358 1.00 89.56 95 LYS A CA 1
ATOM 713 C C . LYS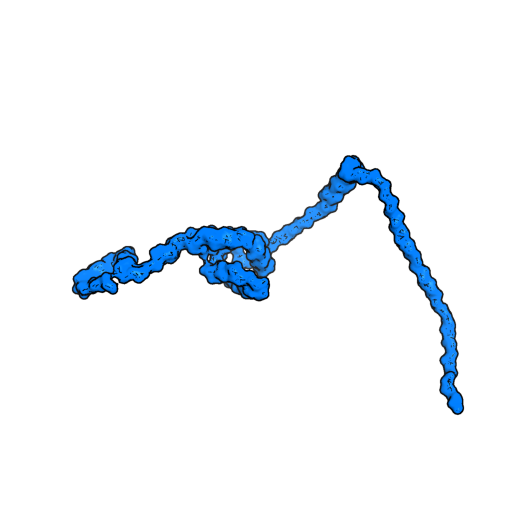 A 1 95 ? 0.480 -14.244 -2.743 1.00 89.56 95 LYS A C 1
ATOM 715 O O . LYS A 1 95 ? 0.683 -13.469 -3.673 1.00 89.56 95 LYS A O 1
ATOM 720 N N . ASN A 1 96 ? 0.617 -15.561 -2.879 1.00 85.62 96 ASN A N 1
ATOM 721 C CA . ASN A 1 96 ? 0.931 -16.223 -4.151 1.00 85.62 96 ASN A CA 1
ATOM 722 C C . ASN A 1 96 ? 2.180 -15.669 -4.872 1.00 85.62 96 ASN A C 1
ATOM 724 O O . ASN A 1 96 ? 2.330 -15.865 -6.071 1.00 85.62 96 ASN A O 1
ATOM 728 N N . LYS A 1 97 ? 3.082 -14.986 -4.147 1.00 84.94 97 LYS A N 1
ATOM 729 C CA . LYS A 1 97 ? 4.289 -14.299 -4.652 1.00 84.94 97 LYS A CA 1
ATOM 730 C C . LYS A 1 97 ? 4.053 -13.135 -5.628 1.00 84.94 97 LYS A C 1
ATOM 732 O O . LYS A 1 97 ? 5.025 -12.486 -5.992 1.00 84.94 97 LYS A O 1
ATOM 737 N N . VAL A 1 98 ? 2.812 -12.853 -6.024 1.00 87.44 98 VAL A N 1
ATOM 738 C CA . VAL A 1 98 ? 2.477 -11.802 -7.008 1.00 87.44 98 VAL A CA 1
ATOM 739 C C . VAL A 1 98 ? 1.297 -10.924 -6.590 1.00 87.44 98 VAL A C 1
ATOM 741 O O . VAL A 1 98 ? 1.164 -9.800 -7.067 1.00 87.44 98 VAL A O 1
ATOM 744 N N . GLU A 1 99 ? 0.441 -11.401 -5.688 1.00 92.50 99 GLU A N 1
ATOM 745 C CA . GLU A 1 99 ? -0.743 -10.667 -5.257 1.00 92.50 99 GLU A CA 1
ATOM 746 C C . GLU A 1 99 ? -0.438 -9.861 -4.000 1.00 92.50 99 GLU A C 1
ATOM 748 O O . GLU A 1 99 ? -0.084 -10.415 -2.960 1.00 92.50 99 GLU A O 1
ATOM 753 N N . ILE A 1 100 ? -0.641 -8.554 -4.061 1.00 91.75 100 ILE A N 1
ATOM 754 C CA . ILE A 1 100 ? -0.522 -7.656 -2.923 1.00 91.75 100 ILE A CA 1
ATOM 755 C C . ILE A 1 100 ? -1.928 -7.384 -2.384 1.00 91.75 100 ILE A C 1
ATOM 757 O O . ILE A 1 100 ? -2.768 -6.772 -3.046 1.00 91.75 100 ILE A O 1
ATOM 761 N N . HIS A 1 101 ? -2.187 -7.876 -1.177 1.00 92.44 101 HIS A N 1
ATOM 762 C CA . HIS A 1 101 ? -3.478 -7.792 -0.505 1.00 92.44 101 HIS A CA 1
ATOM 763 C C . HIS A 1 101 ? -3.498 -6.589 0.434 1.00 92.44 101 HIS A C 1
ATOM 765 O O . HIS A 1 101 ? -2.675 -6.506 1.347 1.00 92.44 101 HIS A O 1
ATOM 771 N N . LE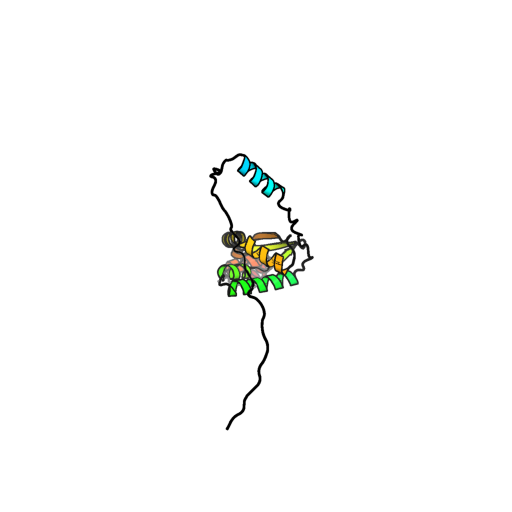U A 1 102 ? -4.473 -5.706 0.236 1.00 90.56 102 LEU A N 1
ATOM 772 C CA . LEU A 1 102 ? -4.701 -4.506 1.042 1.00 90.56 102 LEU A CA 1
ATOM 773 C C . LEU A 1 102 ? -6.120 -4.516 1.600 1.00 90.56 102 LEU A C 1
ATOM 775 O O . LEU A 1 102 ? -7.045 -5.028 0.967 1.00 90.56 102 LEU A O 1
ATOM 779 N N . ASN A 1 103 ? -6.284 -3.959 2.788 1.00 88.38 103 ASN A N 1
ATOM 780 C CA . ASN A 1 103 ? -7.543 -3.851 3.490 1.00 88.38 103 ASN A CA 1
ATOM 781 C C . ASN A 1 103 ? -7.812 -2.389 3.835 1.00 88.38 103 ASN A C 1
ATOM 783 O O . ASN A 1 103 ? -7.029 -1.760 4.538 1.00 88.38 103 ASN A O 1
ATOM 787 N N . PHE A 1 104 ? -8.940 -1.865 3.361 1.00 85.94 104 PHE A N 1
ATOM 788 C CA . PHE A 1 104 ? -9.386 -0.522 3.715 1.00 85.94 104 PHE A CA 1
ATOM 789 C C . PHE A 1 104 ? -10.683 -0.555 4.525 1.00 85.94 104 PHE A C 1
ATOM 791 O O . PHE A 1 104 ? -11.556 -1.387 4.261 1.00 85.94 104 PHE A O 1
ATOM 798 N N . PRO A 1 105 ? -10.860 0.387 5.468 1.00 81.81 105 PRO A N 1
ATOM 799 C CA . PRO A 1 105 ? -12.038 0.424 6.335 1.00 81.81 105 PRO A CA 1
ATOM 800 C C . PRO A 1 105 ? -13.322 0.795 5.579 1.00 81.81 105 PRO A C 1
ATOM 802 O O . PRO A 1 105 ? -14.420 0.384 5.948 1.00 81.81 105 PRO A O 1
ATOM 805 N N . ASN A 1 106 ? -13.212 1.569 4.494 1.00 84.50 106 ASN A N 1
ATOM 806 C CA . ASN A 1 106 ? -14.358 2.049 3.731 1.00 84.50 106 ASN A CA 1
ATOM 807 C C . ASN A 1 106 ? -14.142 1.925 2.211 1.00 84.50 106 ASN A C 1
ATOM 809 O O . ASN A 1 106 ? -13.032 1.728 1.713 1.00 84.50 106 ASN A O 1
ATOM 813 N N . LYS A 1 107 ? -15.240 2.047 1.456 1.00 85.50 107 LYS A N 1
ATOM 814 C CA . LYS A 1 107 ? -15.221 1.976 -0.015 1.00 85.50 107 LYS A CA 1
ATOM 815 C C . LYS A 1 107 ? -14.572 3.202 -0.667 1.00 85.50 107 LYS A C 1
ATOM 817 O O . LYS A 1 107 ? -14.071 3.081 -1.778 1.00 85.50 107 LYS A O 1
ATOM 822 N N . THR A 1 108 ? -14.574 4.351 0.007 1.00 87.00 108 THR A N 1
ATOM 823 C CA . THR A 1 108 ? -13.972 5.595 -0.496 1.00 87.00 108 THR A CA 1
ATOM 824 C C . THR A 1 108 ? -12.466 5.435 -0.681 1.00 87.00 108 THR A C 1
ATOM 826 O O . THR A 1 108 ? -11.956 5.670 -1.769 1.00 87.00 108 THR A O 1
ATOM 829 N N . ASN A 1 109 ? -11.778 4.918 0.338 1.00 87.94 109 ASN A N 1
ATOM 830 C CA . ASN A 1 109 ? -10.342 4.642 0.310 1.00 87.94 109 ASN A CA 1
ATOM 831 C C . ASN A 1 109 ? -9.981 3.622 -0.777 1.00 87.94 109 ASN A C 1
ATOM 833 O O . ASN A 1 109 ? -8.975 3.766 -1.466 1.00 87.94 109 ASN A O 1
ATOM 837 N N . LYS A 1 110 ? -10.840 2.612 -0.977 1.00 88.31 110 LYS A N 1
ATOM 838 C CA . LYS A 1 110 ? -10.687 1.661 -2.081 1.00 88.31 110 LYS A CA 1
ATOM 839 C C . LYS A 1 110 ? -10.734 2.359 -3.445 1.00 88.31 110 LYS A C 1
ATOM 841 O O . LYS A 1 110 ? -9.885 2.074 -4.279 1.00 88.31 110 LYS A O 1
ATOM 846 N N . LEU A 1 111 ? -11.713 3.233 -3.678 1.00 88.88 111 LEU A N 1
ATOM 847 C CA . LEU A 1 111 ? -11.873 3.920 -4.963 1.00 88.88 111 LEU A CA 1
ATOM 848 C C . LEU A 1 111 ? -10.693 4.857 -5.263 1.00 88.88 111 LEU A C 1
ATOM 850 O O . LEU A 1 111 ? -10.226 4.911 -6.401 1.00 88.88 111 LEU A O 1
ATOM 854 N N . GLU A 1 112 ? -10.200 5.553 -4.240 1.00 88.44 112 GLU A N 1
ATOM 855 C CA . GLU A 1 112 ? -9.029 6.425 -4.345 1.00 88.44 112 GLU A CA 1
ATOM 856 C C . GLU A 1 112 ? -7.789 5.619 -4.762 1.00 88.44 112 GLU A C 1
ATOM 858 O O . GLU A 1 112 ? -7.150 5.931 -5.768 1.00 88.44 112 GLU A O 1
ATOM 863 N N . LEU A 1 113 ? -7.509 4.496 -4.082 1.00 88.50 113 LEU A N 1
ATOM 864 C CA . LEU A 1 113 ? -6.379 3.649 -4.463 1.00 88.50 113 LEU A CA 1
ATOM 865 C C . LEU A 1 113 ? -6.583 3.024 -5.845 1.00 88.50 113 LEU A C 1
ATOM 867 O O . LEU A 1 113 ? -5.631 2.920 -6.607 1.00 88.50 113 LEU A O 1
ATOM 871 N N . GLU A 1 114 ? -7.797 2.594 -6.195 1.00 88.94 114 GLU A N 1
ATOM 872 C CA . GLU A 1 114 ? -8.076 2.019 -7.517 1.00 88.94 114 GLU A CA 1
ATOM 873 C C . GLU A 1 114 ? -7.857 3.013 -8.661 1.00 88.94 114 GLU A C 1
ATOM 875 O O . 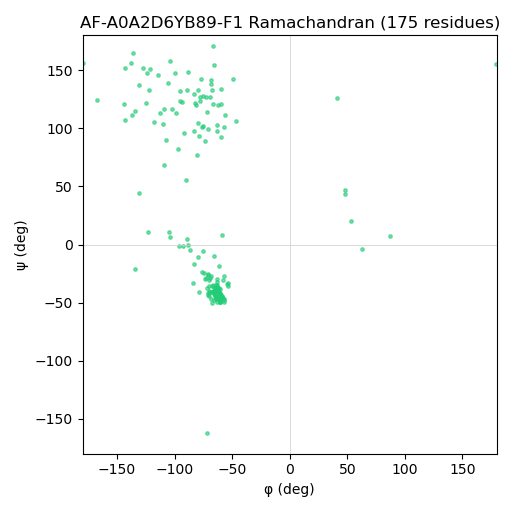GLU A 1 114 ? -7.493 2.582 -9.760 1.00 88.94 114 GLU A O 1
ATOM 880 N N . SER A 1 115 ? -8.043 4.308 -8.406 1.00 89.25 115 SER A N 1
ATOM 881 C CA . SER A 1 115 ? -7.783 5.376 -9.375 1.00 89.25 115 SER A CA 1
ATOM 882 C C . SER A 1 115 ? -6.279 5.552 -9.605 1.00 89.25 115 SER A C 1
ATOM 884 O O . SER A 1 115 ? -5.830 5.586 -10.750 1.00 89.25 115 SER A O 1
ATOM 886 N N . GLU A 1 116 ? -5.488 5.524 -8.530 1.00 89.38 116 GLU A N 1
ATOM 887 C CA . GLU A 1 116 ? -4.029 5.714 -8.570 1.00 89.38 116 GLU A CA 1
ATOM 888 C C . GLU A 1 116 ? -3.224 4.405 -8.689 1.00 89.38 116 GLU A C 1
ATOM 890 O O . GLU A 1 116 ? -1.995 4.409 -8.814 1.00 89.38 116 GLU A O 1
ATOM 895 N N . LYS A 1 117 ? -3.895 3.245 -8.711 1.00 88.88 117 LYS A N 1
ATOM 896 C CA . LYS A 1 117 ? -3.252 1.919 -8.682 1.00 88.88 117 LYS A CA 1
ATOM 897 C C . LYS A 1 117 ? -2.219 1.726 -9.783 1.00 88.88 117 LYS A C 1
ATOM 899 O O . LYS A 1 117 ? -1.243 1.016 -9.580 1.00 88.88 117 LYS A O 1
ATOM 904 N N . GLY A 1 118 ? -2.448 2.314 -10.959 1.00 88.56 118 GLY A N 1
ATOM 905 C CA . GLY A 1 118 ? -1.560 2.157 -12.109 1.00 88.56 118 GLY A CA 1
ATOM 906 C C . GLY A 1 118 ? -0.185 2.754 -11.833 1.00 88.56 118 GLY A C 1
ATOM 907 O O . GLY A 1 118 ? 0.829 2.143 -12.162 1.00 88.56 118 GLY A O 1
ATOM 908 N N . LYS A 1 119 ? -0.160 3.906 -11.158 1.00 89.81 119 LYS A N 1
ATOM 909 C CA . LYS A 1 119 ? 1.065 4.576 -10.730 1.00 89.81 119 LYS A CA 1
ATOM 910 C C . LYS A 1 119 ? 1.786 3.754 -9.666 1.00 89.81 119 LYS A C 1
ATOM 912 O O . LYS A 1 119 ? 2.960 3.437 -9.829 1.00 89.81 119 LYS A O 1
ATOM 917 N N . VAL A 1 120 ? 1.057 3.342 -8.629 1.00 91.31 120 VAL A N 1
ATOM 918 C CA . VAL A 1 120 ? 1.594 2.556 -7.506 1.00 91.31 120 VAL A CA 1
ATOM 919 C C . VAL A 1 120 ? 2.168 1.216 -7.991 1.00 91.31 120 VAL A C 1
ATOM 921 O O . VAL A 1 120 ? 3.313 0.895 -7.681 1.00 91.31 120 VAL A O 1
ATOM 924 N N . ILE A 1 121 ? 1.418 0.451 -8.797 1.00 90.81 121 ILE A N 1
ATOM 925 C CA . ILE A 1 121 ? 1.892 -0.823 -9.369 1.00 90.81 121 ILE A CA 1
ATOM 926 C C . ILE A 1 121 ? 3.103 -0.592 -10.266 1.00 90.81 121 ILE A C 1
ATOM 928 O O . ILE A 1 121 ? 4.036 -1.381 -10.199 1.00 90.81 121 ILE A O 1
ATOM 932 N N . GLY A 1 122 ? 3.114 0.466 -11.082 1.00 90.38 122 GLY A N 1
ATOM 933 C CA . GLY A 1 122 ? 4.243 0.764 -11.963 1.00 90.38 122 GLY A CA 1
ATOM 934 C C . GLY A 1 122 ? 5.551 0.927 -11.191 1.00 90.38 122 GLY A C 1
ATOM 935 O O . GLY A 1 122 ? 6.533 0.253 -11.494 1.00 90.38 122 GLY A O 1
ATOM 936 N N . VAL A 1 123 ? 5.539 1.745 -10.136 1.00 91.62 123 VAL A N 1
ATOM 937 C CA . VAL A 1 123 ? 6.735 1.971 -9.311 1.00 91.62 123 VAL A CA 1
ATOM 938 C C . VAL A 1 123 ? 7.152 0.700 -8.567 1.00 91.62 123 VAL A C 1
ATOM 940 O O . VAL A 1 123 ? 8.338 0.374 -8.523 1.00 91.62 123 VAL A O 1
ATOM 943 N N . LEU A 1 124 ? 6.198 -0.060 -8.020 1.00 91.25 124 LEU A N 1
ATOM 944 C CA . LEU A 1 124 ? 6.502 -1.323 -7.340 1.00 91.25 124 LEU A CA 1
ATOM 945 C C . LEU A 1 124 ? 7.045 -2.382 -8.302 1.00 91.25 124 LEU A C 1
ATOM 947 O O . LEU A 1 124 ? 7.987 -3.087 -7.952 1.00 91.25 124 LEU A O 1
ATOM 951 N N . ALA A 1 125 ? 6.498 -2.475 -9.513 1.00 91.12 125 ALA A N 1
ATOM 952 C CA . ALA A 1 125 ? 6.973 -3.389 -10.545 1.00 91.12 125 ALA A CA 1
ATOM 953 C C . ALA A 1 125 ? 8.407 -3.060 -10.970 1.00 91.12 125 ALA A C 1
ATOM 955 O O . ALA A 1 125 ? 9.207 -3.970 -11.187 1.00 91.12 125 ALA A O 1
ATOM 956 N N . ASP A 1 126 ? 8.758 -1.774 -11.029 1.00 91.12 126 ASP A N 1
ATOM 957 C CA . ASP A 1 126 ? 10.123 -1.330 -11.303 1.00 91.12 126 ASP A CA 1
ATOM 958 C C . ASP A 1 126 ? 11.084 -1.614 -10.145 1.00 91.12 126 ASP A C 1
ATOM 960 O O . ASP A 1 126 ? 12.176 -2.138 -10.377 1.00 91.12 126 ASP A O 1
ATOM 964 N N . ALA A 1 127 ? 10.670 -1.335 -8.907 1.00 90.25 127 ALA A N 1
ATOM 965 C CA . ALA A 1 127 ? 11.479 -1.575 -7.713 1.00 90.25 127 ALA A CA 1
ATOM 966 C C . ALA A 1 127 ? 11.732 -3.071 -7.463 1.00 90.25 127 ALA A C 1
ATOM 968 O O . ALA A 1 127 ? 12.839 -3.465 -7.097 1.00 90.25 127 ALA A O 1
ATOM 969 N N . LEU A 1 128 ? 10.712 -3.904 -7.681 1.00 89.88 128 LEU A N 1
ATOM 970 C CA . LEU A 1 128 ? 10.730 -5.346 -7.417 1.00 89.88 128 LEU A CA 1
ATOM 971 C C . LEU A 1 128 ? 11.061 -6.174 -8.665 1.00 89.88 128 LEU A C 1
ATOM 973 O O . LEU A 1 128 ? 11.118 -7.398 -8.579 1.00 89.88 128 LEU A O 1
ATOM 977 N N . LYS A 1 129 ? 11.257 -5.515 -9.819 1.00 90.25 129 LYS A N 1
ATOM 978 C CA . LYS A 1 129 ? 11.503 -6.137 -11.132 1.00 90.25 129 LYS A CA 1
ATOM 979 C C . LYS A 1 129 ? 10.511 -7.266 -11.430 1.00 90.25 129 LYS A C 1
ATOM 981 O O . LYS A 1 129 ? 10.876 -8.336 -11.921 1.00 90.25 129 LYS A O 1
ATOM 986 N N . ASN A 1 130 ? 9.241 -7.022 -11.132 1.00 90.75 130 ASN A N 1
ATOM 987 C CA . ASN A 1 130 ? 8.172 -7.975 -11.378 1.00 90.75 130 ASN A CA 1
ATOM 988 C C . ASN A 1 130 ? 6.949 -7.259 -11.956 1.00 90.75 130 ASN A C 1
ATOM 990 O O . ASN A 1 130 ? 6.277 -6.492 -11.273 1.00 90.75 130 ASN A O 1
ATOM 994 N N . ASP A 1 131 ? 6.663 -7.536 -13.225 1.00 87.38 131 ASP A N 1
ATOM 995 C CA . ASP A 1 131 ? 5.557 -6.933 -13.971 1.00 87.38 131 ASP A CA 1
ATOM 996 C C . ASP A 1 131 ? 4.226 -7.692 -13.789 1.00 87.38 131 ASP A C 1
ATOM 998 O O . ASP A 1 131 ? 3.188 -7.245 -14.274 1.00 87.38 131 ASP A O 1
ATOM 1002 N N . LEU A 1 132 ? 4.234 -8.832 -13.087 1.00 88.19 132 LEU A N 1
ATOM 1003 C CA . LEU A 1 132 ? 3.057 -9.664 -12.806 1.00 88.19 132 LEU A CA 1
ATOM 1004 C C . LEU A 1 132 ? 2.331 -9.268 -11.513 1.00 88.19 132 LEU A C 1
ATOM 1006 O O . LEU A 1 132 ? 1.388 -9.948 -11.108 1.00 88.19 132 LEU A O 1
ATOM 1010 N N . LEU A 1 133 ? 2.764 -8.192 -10.853 1.00 90.06 133 LEU A N 1
ATOM 1011 C CA . LEU A 1 133 ? 2.169 -7.707 -9.612 1.00 90.06 133 LEU A CA 1
ATOM 1012 C C . LEU A 1 133 ? 0.690 -7.341 -9.783 1.00 90.06 133 LEU A C 1
ATOM 1014 O O . LEU A 1 133 ? 0.306 -6.627 -10.711 1.00 90.06 133 LEU A O 1
ATOM 1018 N N . GLN A 1 134 ? -0.140 -7.787 -8.839 1.00 89.88 134 GLN A N 1
ATOM 1019 C CA . GLN A 1 134 ? -1.575 -7.500 -8.828 1.00 89.88 134 GLN A CA 1
ATOM 1020 C C . GLN A 1 134 ? -2.035 -7.008 -7.462 1.00 89.88 134 GLN A C 1
ATOM 1022 O O . GLN A 1 134 ? -1.674 -7.585 -6.441 1.00 89.88 134 GLN A O 1
ATOM 1027 N N . PHE A 1 135 ? -2.886 -5.981 -7.434 1.00 90.69 135 PHE A N 1
ATOM 1028 C CA . PHE A 1 135 ? -3.554 -5.564 -6.203 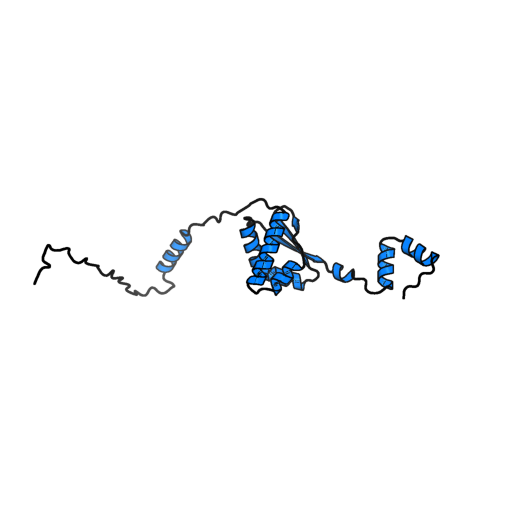1.00 90.69 135 PHE A CA 1
ATOM 1029 C C . PHE A 1 135 ? -4.877 -6.288 -6.001 1.00 90.69 135 PHE A C 1
ATOM 1031 O O . PHE A 1 135 ? -5.734 -6.310 -6.885 1.00 90.69 135 PHE A O 1
ATOM 1038 N N . VAL A 1 136 ? -5.064 -6.792 -4.785 1.00 89.38 136 VAL A N 1
ATOM 1039 C CA . VAL A 1 136 ? -6.332 -7.324 -4.298 1.00 89.38 136 VAL A CA 1
ATOM 1040 C C . VAL A 1 136 ? -6.768 -6.466 -3.116 1.00 89.38 136 VAL A C 1
ATOM 1042 O O . VAL A 1 136 ? -6.192 -6.532 -2.031 1.00 89.38 136 VAL A O 1
ATOM 1045 N N . ILE A 1 137 ? -7.771 -5.619 -3.345 1.00 89.12 137 ILE A N 1
ATOM 1046 C CA . ILE A 1 137 ? -8.245 -4.652 -2.352 1.00 89.12 137 ILE A CA 1
ATOM 1047 C C . ILE A 1 137 ? -9.542 -5.156 -1.719 1.00 89.12 137 ILE A C 1
ATOM 1049 O O . ILE A 1 137 ? -10.582 -5.268 -2.381 1.00 89.12 137 ILE A O 1
ATOM 1053 N N . HIS A 1 138 ? -9.480 -5.409 -0.417 1.00 87.12 138 HIS A N 1
ATOM 1054 C CA . HIS A 1 138 ? -10.607 -5.791 0.419 1.00 87.12 138 HIS A CA 1
ATOM 1055 C C . HIS A 1 138 ? -11.137 -4.583 1.196 1.00 87.12 138 HIS A C 1
ATOM 1057 O O . HIS A 1 138 ? -10.391 -3.671 1.548 1.00 87.12 138 HIS A O 1
ATOM 1063 N N . VAL A 1 139 ?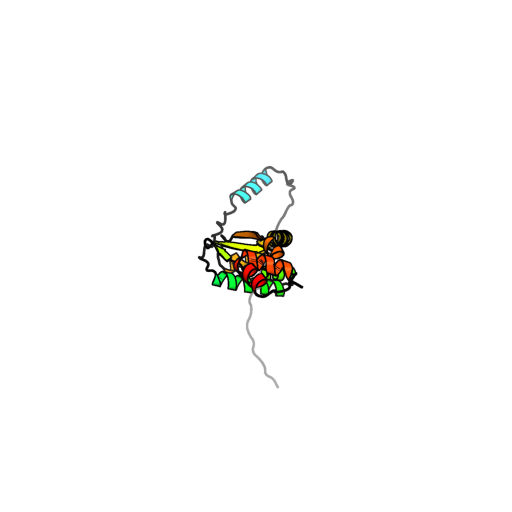 -12.449 -4.571 1.438 1.00 85.38 139 VAL A N 1
ATOM 1064 C CA . VAL A 1 139 ? -13.094 -3.571 2.294 1.00 85.38 139 VAL A CA 1
ATOM 1065 C C . VAL A 1 139 ? -13.599 -4.290 3.530 1.00 85.38 139 VAL A C 1
ATOM 1067 O O . VAL A 1 139 ? -14.523 -5.097 3.421 1.00 85.38 139 VAL A O 1
ATOM 1070 N N . SER A 1 140 ? -13.010 -3.990 4.683 1.00 77.25 140 SER A N 1
ATOM 1071 C CA . SER A 1 140 ? -13.451 -4.529 5.969 1.00 77.25 140 SER A CA 1
ATOM 1072 C C . SER A 1 140 ? -14.143 -3.430 6.757 1.00 77.25 140 SER A C 1
ATOM 1074 O O . SER A 1 140 ? -13.532 -2.709 7.536 1.00 77.25 140 SER A O 1
ATOM 1076 N N . GLN A 1 141 ? -15.455 -3.322 6.559 1.00 64.94 141 GLN A N 1
ATOM 1077 C CA . GLN A 1 141 ? -16.316 -2.386 7.292 1.00 64.94 141 GLN A CA 1
ATOM 1078 C C . GLN A 1 141 ? -16.406 -2.720 8.801 1.00 64.94 141 GLN A C 1
ATOM 1080 O O . GLN A 1 141 ? -16.938 -1.941 9.590 1.00 64.94 141 GLN A O 1
ATOM 1085 N N . GLU A 1 142 ? -15.890 -3.881 9.209 1.00 58.28 142 GLU A N 1
ATOM 1086 C CA . GLU A 1 142 ? -15.978 -4.417 10.569 1.00 58.28 142 GLU A CA 1
ATOM 1087 C C . GLU A 1 142 ? -15.027 -3.742 11.568 1.00 58.28 142 GLU A C 1
ATOM 1089 O O . GLU A 1 142 ? -15.331 -3.709 12.758 1.00 58.28 142 GLU A O 1
ATOM 1094 N N . GLU A 1 143 ? -13.921 -3.134 11.127 1.00 55.38 143 GLU A N 1
ATOM 1095 C CA . GLU A 1 143 ? -12.986 -2.473 12.056 1.00 55.38 143 GLU A CA 1
ATOM 1096 C C . GLU A 1 143 ? -13.587 -1.214 12.698 1.00 55.38 143 GLU A C 1
ATOM 1098 O O . GLU A 1 143 ? -13.272 -0.892 13.842 1.00 55.38 143 GLU A O 1
ATOM 1103 N N . GLN A 1 144 ? -14.539 -0.556 12.026 1.00 53.34 144 GLN A N 1
ATOM 1104 C CA . GLN A 1 144 ? -15.272 0.572 12.607 1.00 53.34 144 GLN A CA 1
ATOM 1105 C C . GLN A 1 144 ? -16.278 0.134 13.689 1.00 53.34 144 GLN A C 1
ATOM 1107 O O . GLN A 1 144 ? -16.557 0.904 14.603 1.00 53.34 144 GLN A O 1
ATOM 1112 N N . GLN A 1 145 ? -16.821 -1.086 13.597 1.00 55.22 145 GLN A N 1
ATOM 1113 C CA . GLN A 1 145 ? -17.828 -1.617 14.533 1.00 55.22 145 GLN A CA 1
ATOM 1114 C C . GLN A 1 145 ? -17.197 -2.203 15.807 1.00 55.22 145 GLN A C 1
ATOM 1116 O O . GLN A 1 145 ? -17.886 -2.396 16.805 1.00 55.22 145 GLN A O 1
ATOM 1121 N N . ASN A 1 146 ? -15.890 -2.482 15.788 1.00 57.25 146 ASN A N 1
ATOM 1122 C CA . ASN A 1 146 ? -15.159 -3.040 16.928 1.00 57.25 146 ASN A CA 1
ATOM 1123 C C . ASN A 1 146 ? -14.601 -1.979 17.885 1.00 57.25 146 ASN A C 1
ATOM 1125 O O . ASN A 1 146 ? -13.994 -2.337 18.895 1.00 57.25 146 ASN A O 1
ATOM 1129 N N . TYR A 1 147 ? -14.811 -0.687 17.615 1.00 57.81 147 TYR A N 1
ATOM 1130 C CA . TYR A 1 147 ? -14.529 0.346 18.602 1.00 57.81 147 TYR A CA 1
ATOM 1131 C C . TYR A 1 147 ? -15.703 0.485 19.556 1.00 57.81 147 TYR A C 1
ATOM 1133 O O . TYR A 1 147 ? -16.712 1.140 19.302 1.00 57.81 147 TYR A O 1
ATOM 1141 N N . VAL A 1 148 ? -15.542 -0.181 20.683 1.00 61.62 148 VAL A N 1
ATOM 1142 C CA . VAL A 1 148 ? -16.563 -0.294 21.698 1.00 61.62 148 VAL A CA 1
ATOM 1143 C C . VAL A 1 148 ? -16.380 0.840 22.703 1.00 61.62 148 VAL A C 1
ATOM 1145 O O . VAL A 1 148 ? -15.508 0.792 23.573 1.00 61.62 148 VAL A O 1
ATOM 1148 N N . TYR A 1 149 ? -17.125 1.929 22.510 1.00 66.44 149 TYR A N 1
ATOM 1149 C CA . TYR A 1 149 ? -16.882 3.192 23.216 1.00 66.44 149 TYR A CA 1
ATOM 1150 C C . TYR A 1 149 ? -17.528 3.249 24.603 1.00 66.44 149 TYR A C 1
ATOM 1152 O O . TYR A 1 149 ? -16.945 3.846 25.510 1.00 66.44 149 TYR A O 1
ATOM 1160 N N . THR A 1 150 ? -18.688 2.615 24.800 1.00 81.44 150 THR A N 1
ATOM 1161 C CA . THR A 1 150 ? -19.379 2.647 26.095 1.00 81.44 150 THR A CA 1
ATOM 1162 C C . THR A 1 150 ? -18.906 1.513 27.017 1.00 81.44 150 THR A C 1
ATOM 1164 O O . THR A 1 150 ? -18.555 0.432 26.532 1.00 81.44 150 THR A O 1
ATOM 1167 N N . PRO A 1 151 ? -18.891 1.711 28.351 1.00 81.44 151 PRO A N 1
ATOM 1168 C CA . PRO A 1 151 ? -18.586 0.643 29.312 1.00 81.44 151 PRO A CA 1
ATOM 1169 C C . PRO A 1 151 ? -19.470 -0.595 29.118 1.00 81.44 151 PRO A C 1
ATOM 1171 O O . PRO A 1 151 ? -19.011 -1.730 29.245 1.00 81.44 151 PRO A O 1
ATOM 1174 N N . ARG A 1 152 ? -20.729 -0.360 28.740 1.00 82.75 152 ARG A N 1
ATOM 1175 C CA . ARG A 1 152 ? -21.737 -1.391 28.515 1.00 82.75 152 ARG A CA 1
ATOM 1176 C C . ARG A 1 152 ? -21.427 -2.243 27.289 1.00 82.75 152 ARG A C 1
ATOM 1178 O O . ARG A 1 152 ? -21.418 -3.466 27.390 1.00 82.75 152 ARG A O 1
ATOM 1185 N N . ASP A 1 153 ? -21.089 -1.609 26.171 1.00 82.50 153 ASP A N 1
ATOM 1186 C CA . ASP A 1 153 ? -20.746 -2.350 24.963 1.00 82.50 153 ASP A CA 1
ATOM 1187 C C . ASP A 1 153 ? -19.440 -3.150 25.179 1.00 82.50 153 ASP A C 1
ATOM 1189 O O . ASP A 1 153 ? -19.316 -4.284 24.708 1.00 82.50 153 ASP A O 1
ATOM 1193 N N . LYS A 1 154 ? -18.457 -2.593 25.920 1.00 82.44 154 LYS A N 1
ATOM 1194 C CA . LYS A 1 154 ? -17.172 -3.274 26.206 1.00 82.44 154 LYS A CA 1
ATOM 1195 C C . LYS A 1 154 ? -17.420 -4.564 26.971 1.00 82.44 154 LYS A C 1
ATOM 1197 O O . LYS A 1 154 ? -16.834 -5.597 26.658 1.00 82.44 154 LYS A O 1
ATOM 1202 N N . TYR A 1 155 ? -18.317 -4.499 27.949 1.00 87.25 155 TYR A N 1
ATOM 1203 C CA . TYR A 1 155 ? -18.765 -5.661 28.695 1.00 87.25 155 TYR A CA 1
ATOM 1204 C C . TYR A 1 155 ? -19.428 -6.709 27.785 1.00 87.25 155 TYR A C 1
ATOM 1206 O O . TYR A 1 155 ? -19.054 -7.877 27.849 1.00 87.25 155 TYR A O 1
ATOM 1214 N N . GLU A 1 156 ? -20.328 -6.320 26.879 1.00 85.44 156 GLU A N 1
ATOM 1215 C CA . GLU A 1 156 ? -20.960 -7.271 25.949 1.00 85.44 156 GLU A CA 1
ATOM 1216 C C . GLU A 1 156 ? -19.948 -7.965 25.024 1.00 85.44 156 GLU A C 1
ATOM 1218 O O . GLU A 1 156 ? -20.072 -9.160 24.741 1.00 85.44 156 GLU A O 1
ATOM 1223 N N . GLN A 1 157 ? -18.921 -7.245 24.568 1.00 83.56 157 GLN A N 1
ATOM 1224 C CA . GLN A 1 157 ? -17.855 -7.826 23.753 1.00 83.56 157 GLN A CA 1
ATOM 1225 C C . GLN A 1 157 ? -16.992 -8.806 24.567 1.00 83.56 157 GLN A C 1
ATOM 1227 O O . GLN A 1 157 ? -16.672 -9.891 24.082 1.00 83.56 157 GLN A O 1
ATOM 1232 N N . LEU A 1 158 ? -16.676 -8.469 25.822 1.00 85.44 158 LEU A N 1
ATOM 1233 C CA . LEU A 1 158 ? -15.944 -9.349 26.737 1.00 85.44 158 LEU A CA 1
ATOM 1234 C C . LEU A 1 158 ? -16.724 -10.632 27.052 1.00 85.44 158 LEU A C 1
ATOM 1236 O O . LEU A 1 158 ? -16.132 -11.708 27.045 1.00 85.44 158 LEU A O 1
ATOM 1240 N N . VAL A 1 159 ? -18.044 -10.543 27.245 1.00 89.25 159 VAL A N 1
ATOM 1241 C CA . VAL A 1 159 ? -18.918 -11.710 27.462 1.00 89.25 159 VAL A CA 1
ATOM 1242 C C . VAL A 1 159 ? -18.972 -12.615 26.225 1.00 89.25 159 VAL A C 1
ATOM 1244 O O . VAL A 1 159 ? -18.952 -13.837 26.364 1.00 89.25 159 VAL A O 1
ATOM 1247 N N . LYS A 1 160 ? -18.979 -12.050 25.007 1.00 85.19 160 LYS A N 1
ATOM 1248 C CA . LYS A 1 160 ? -18.910 -12.837 23.757 1.00 85.19 160 LYS A CA 1
ATOM 1249 C C . LYS A 1 160 ? -17.602 -13.619 23.620 1.00 85.19 160 LYS A C 1
ATOM 1251 O O . LYS A 1 160 ? -17.614 -14.713 23.063 1.00 85.19 160 LYS A O 1
ATOM 1256 N N . ILE A 1 161 ? -16.489 -13.059 24.097 1.00 87.06 161 ILE A N 1
ATOM 1257 C CA . ILE A 1 161 ? -15.168 -13.705 24.061 1.00 87.06 161 ILE A CA 1
ATOM 1258 C C . ILE A 1 161 ? -15.046 -14.744 25.182 1.00 87.06 161 ILE A C 1
ATOM 1260 O O . ILE A 1 161 ? -14.503 -15.826 24.963 1.00 87.06 161 ILE A O 1
ATOM 1264 N N . ASN A 1 162 ? -15.545 -14.426 26.378 1.00 89.94 162 ASN A N 1
ATOM 1265 C CA . ASN A 1 162 ? -15.503 -15.308 27.534 1.00 89.94 162 ASN A CA 1
ATOM 1266 C C . ASN A 1 162 ? -16.791 -15.184 28.374 1.00 89.94 162 ASN A C 1
ATOM 1268 O O . ASN A 1 162 ? -16.945 -14.209 29.115 1.00 89.94 162 ASN A O 1
ATOM 1272 N N . PRO A 1 163 ? -17.683 -16.193 28.340 1.00 88.44 163 PRO A N 1
ATOM 1273 C CA . PRO A 1 163 ? -18.930 -16.183 29.104 1.00 88.44 163 PRO A CA 1
ATOM 1274 C C . PRO A 1 163 ? -18.736 -16.019 30.619 1.00 88.44 163 PRO A C 1
ATOM 1276 O O . PRO A 1 163 ? -19.600 -15.450 31.280 1.00 88.44 163 PRO A O 1
ATOM 1279 N N . LEU A 1 164 ? -17.581 -16.436 31.160 1.00 89.94 164 LEU A N 1
ATOM 1280 C CA . LEU A 1 164 ? -17.249 -16.320 32.589 1.00 89.94 164 LEU A CA 1
ATOM 1281 C C . LEU A 1 164 ? -17.204 -14.866 33.079 1.00 89.94 164 LEU A C 1
ATOM 1283 O O . LEU A 1 164 ? -17.277 -14.611 34.277 1.00 89.94 164 LEU A O 1
ATOM 1287 N N . VAL A 1 165 ? -17.083 -13.896 32.169 1.00 89.19 165 VAL A N 1
ATOM 1288 C CA . VAL A 1 165 ? -17.087 -12.469 32.512 1.00 89.19 165 VAL A CA 1
ATOM 1289 C C . VAL A 1 165 ? -18.429 -12.041 33.119 1.00 89.19 165 VAL A C 1
ATOM 1291 O O . VAL A 1 165 ? -18.446 -11.173 33.992 1.00 89.19 165 VAL A O 1
ATOM 1294 N N . ASP A 1 166 ? -19.550 -12.653 32.719 1.00 88.19 166 ASP A N 1
ATOM 1295 C CA . ASP A 1 166 ? -20.849 -12.356 33.337 1.00 88.19 166 ASP A CA 1
ATOM 1296 C C . ASP A 1 166 ? -20.953 -12.934 34.754 1.00 88.19 166 ASP A C 1
ATOM 1298 O O . ASP A 1 166 ? -21.469 -12.268 35.652 1.00 88.19 166 ASP A O 1
ATOM 1302 N N . ASP A 1 167 ? -20.393 -14.122 34.982 1.00 89.44 167 ASP A N 1
ATOM 1303 C CA . ASP A 1 167 ? -20.360 -14.737 36.310 1.00 89.44 167 ASP A CA 1
ATOM 1304 C C . ASP A 1 167 ? -19.512 -13.901 37.276 1.00 89.44 167 ASP A C 1
ATOM 1306 O O . ASP A 1 167 ? -19.963 -13.578 38.372 1.00 89.44 167 ASP A O 1
ATOM 1310 N N . ILE A 1 168 ? -18.342 -13.428 36.831 1.00 89.50 168 ILE A N 1
ATOM 1311 C CA . ILE A 1 168 ? -17.487 -12.520 37.612 1.00 89.50 168 ILE A CA 1
ATOM 1312 C C . ILE A 1 168 ? -18.223 -11.208 37.918 1.00 89.50 168 ILE A C 1
ATOM 1314 O O . ILE A 1 168 ? -18.187 -10.732 39.050 1.00 89.50 168 ILE A O 1
ATOM 1318 N N . ARG A 1 169 ? -18.937 -10.617 36.951 1.00 88.31 169 ARG A N 1
ATOM 1319 C CA . ARG A 1 169 ? -19.716 -9.394 37.212 1.00 88.31 169 ARG A CA 1
ATOM 1320 C C . ARG A 1 169 ? -20.765 -9.621 38.304 1.00 88.31 169 ARG A C 1
ATOM 1322 O O . ARG A 1 169 ? -20.927 -8.763 39.166 1.00 88.31 169 ARG A O 1
ATOM 1329 N N . LYS A 1 170 ? -21.473 -10.752 38.251 1.00 87.50 170 LYS A N 1
ATOM 1330 C CA . LYS A 1 170 ? -22.527 -11.109 39.214 1.00 87.50 170 LYS A CA 1
ATOM 1331 C C . LYS A 1 170 ? -21.970 -11.427 40.598 1.00 87.50 170 LYS A C 1
ATOM 1333 O O . LYS A 1 170 ? -22.571 -11.029 41.586 1.00 87.50 170 LYS A O 1
ATOM 1338 N N . GLU A 1 171 ? -20.848 -12.132 40.671 1.00 90.19 171 GLU A N 1
ATOM 1339 C CA . GLU A 1 171 ? -20.261 -12.569 41.940 1.00 90.19 171 GLU A CA 1
ATOM 1340 C C . GLU A 1 171 ? -19.601 -11.419 42.711 1.00 90.19 171 GLU A C 1
ATOM 1342 O O . GLU A 1 171 ? -19.604 -11.411 43.940 1.00 90.19 171 GLU A O 1
ATOM 1347 N N . PHE A 1 172 ? -19.095 -10.415 41.992 1.00 88.62 172 PHE A N 1
ATOM 1348 C CA . PHE A 1 172 ? -18.439 -9.243 42.573 1.00 88.62 172 PHE A CA 1
ATOM 1349 C C . PHE A 1 172 ? -19.301 -7.967 42.568 1.00 88.62 172 PHE A C 1
ATOM 1351 O O . PHE A 1 172 ? -18.788 -6.909 42.923 1.00 88.62 172 PHE A O 1
ATOM 1358 N N . ASP A 1 173 ? -20.579 -8.057 42.177 1.00 83.81 173 ASP A N 1
ATOM 1359 C CA . ASP A 1 173 ? -21.543 -6.941 42.108 1.00 83.81 173 ASP A CA 1
ATOM 1360 C C . ASP A 1 173 ? -20.986 -5.693 41.387 1.00 83.81 173 ASP A C 1
ATOM 1362 O O . ASP A 1 173 ? -21.045 -4.565 41.874 1.00 83.81 173 ASP A O 1
ATOM 1366 N N . LEU A 1 174 ? -20.359 -5.908 40.223 1.00 84.19 174 LEU A N 1
ATOM 1367 C CA . LEU A 1 174 ? -19.682 -4.841 39.479 1.00 84.19 174 LEU A CA 1
ATOM 1368 C C . LEU A 1 174 ? -20.684 -4.013 38.654 1.00 84.19 174 LEU A C 1
ATOM 1370 O O . LEU A 1 174 ? -21.338 -4.537 37.744 1.00 84.19 174 LEU A O 1
ATOM 1374 N N . ASP A 1 175 ? -20.749 -2.710 38.934 1.00 78.06 175 ASP A N 1
ATOM 1375 C CA . ASP A 1 175 ? -21.564 -1.735 38.199 1.00 78.06 175 ASP A CA 1
ATOM 1376 C C . ASP A 1 175 ? -20.942 -1.333 36.847 1.00 78.06 175 ASP A C 1
ATOM 1378 O O . ASP A 1 175 ? -19.729 -1.162 36.712 1.00 78.06 175 ASP A O 1
ATOM 1382 N N . LEU A 1 176 ? -21.799 -1.140 35.838 1.00 69.19 176 LEU A N 1
ATOM 1383 C CA . LEU A 1 176 ? -21.433 -0.739 34.472 1.00 69.19 176 LEU A CA 1
ATOM 1384 C C . LEU A 1 176 ? -21.878 0.710 34.206 1.00 69.19 176 LEU A C 1
ATOM 1386 O O . LEU A 1 176 ? -22.809 0.933 33.428 1.00 69.19 176 LEU A O 1
ATOM 1390 N N . ASN A 1 177 ? -21.234 1.674 34.871 1.00 64.94 177 ASN A N 1
ATOM 1391 C CA . ASN A 1 177 ? -21.443 3.114 34.654 1.00 64.94 177 ASN A CA 1
ATOM 1392 C C . ASN A 1 177 ? -20.307 3.753 33.851 1.00 64.94 177 ASN A C 1
ATOM 1394 O O . ASN A 1 177 ? -19.134 3.374 34.064 1.00 64.94 177 ASN A O 1
#

Secondary structure (DSSP, 8-state):
------------PPP-PPP-----------TT-HHHHHHHHHHHHTS--------B----HHHHHHHHHHHHHHHHHTT-HHHHHHHHTS--EEETTTEEEEEESSHHHHHHHHHHHHHHHHHHHHHHTBTT-EEEEEE-TTTTTT---SHHHHHHHHHHH-THHHHHHHHTT----

Sequence (177 aa):
EKPDTESTTAPAEPVKEKPIALDIQPKGVSGLSLSSIAYQKNIKANQPMIGKSTREETIGQESLETAWKALSSQLEADGEYNLAALLNLDSPRLKNKVEIHLNFPNKTNKLELESEKGKVIGVLADALKNDLLQFVIHVSQEEQQNYVYTPRDKYEQLVKINPLVDDIRKEFDLDLN

Foldseek 3Di:
DDDDDDDDDDDDDDDDDDDPDPPPDCPDDDCPDPVNVVVVVVVVVPDPPPPPPFFAFQDDLVLLQVLLVVVLVVCVVVVNPVVSVLSVVFRWDDDPSAETEEEDLDVVSVVVCVVCVVVVLVSSCVSRVGNSHHYDYHHDVCVVVPPQPALVSVLVVVCVVPVCSVVVCVVVVDDRD

Solvent-accessible surface area (backbone atoms only — not comparable to full-atom values): 11081 Å² total; per-residue (Å²): 134,86,88,90,85,78,91,87,82,90,87,85,82,86,84,83,81,76,82,84,80,81,83,77,76,84,75,86,70,62,99,78,37,70,69,56,53,50,52,54,50,52,53,64,72,67,54,77,80,73,76,73,80,76,40,79,50,90,56,53,62,68,60,49,53,52,50,50,52,53,49,35,56,48,30,48,73,74,65,39,50,69,60,24,50,59,57,67,72,42,75,78,40,71,40,95,65,36,36,36,38,41,63,31,64,41,70,65,62,47,53,54,46,64,71,48,38,67,60,56,50,50,54,49,20,64,75,56,42,20,70,70,62,39,83,44,80,45,67,45,62,59,67,73,70,69,64,59,84,47,63,58,53,41,48,54,53,47,31,74,76,36,64,64,51,53,54,52,35,64,77,66,69,62,82,77,122

Mean predicted aligned error: 18.08 Å

Radius of gyration: 35.55 Å; Cα contacts (8 Å, |Δi|>4): 143; chains: 1; bounding box: 89×64×97 Å

pLDDT: mean 76.43, std 17.66, range [32.34, 94.56]

Nearest PDB structures (foldseek):
  8a3v-assembly1_C  TM=4.611E-01  e=7.404E-01  Vibrio cholerae
  6tdu-assembly1_b  TM=2.510E-01  e=7.902E+00  Euglena gracilis
  5n0p-assembly1_A  TM=1.935E-01  e=7.412E+00  Omphalotus olearius